Protein AF-X0YB42-F1 (afdb_monomer_lite)

Secondary structure (DSSP, 8-state):
-TTTTT---EEEEEEEEEEEEE-GGG-----HHHHT-TT--EE--TTSPPEE-STT-----HHHHT-TT--EEEEEEEEEEEEEEEETTEEEEEEEEPTT---HHHHHHHHHHHHHTTGGG-S----PPPSSSSHHHHHHHHH-SSEEEEE-SSHHHHHHHHHHHHHHHHTT--EEEEESSTTSS-THHHHHHHHHTT--EEEE--

Sequence (206 aa):
DHLILSIKRNKVKDIKQVIPKFYLSQCKQCGKCGEVCKFNAIAAVKGHYPIFVETPCNGCQACIISCPYDAIKKGERKVGEIFNGKKGNLNLVSAQIVPNYAISVFVVEKELEYTKTKQDDYDYIIIDTATGTHCNVIEALNKCDIIFAVTEPTPLGAHDLELILKLLKILNKNAKVVLNRSDIGNKKLIETLVKKYNTKITAEIP

Foldseek 3Di:
DCVVVVWDKDWDDFDKAWDKDFQVVQDQLCQQLCVQQPQNQWDGDRPDDIDGHPQSDQRPCSSCVRRPRNRIDIDIDGFKIWIWTDDVPDIDIDMDTDPSHPHVLSRLVVSVVVVVVCPVVDPDDDDDFDAAQDNRRVSSVVPDPAAEQEFEQDPVRLVSSLRVLVSCVVVVHDYAYEYEPPVDHHCVSVVVSCVVSVHDHPYYHD

Structure (mmCIF, N/CA/C/O backbone):
data_AF-X0YB42-F1
#
_entry.id   AF-X0YB42-F1
#
loop_
_atom_site.group_PDB
_atom_site.id
_atom_site.type_symbol
_atom_site.label_atom_id
_atom_site.label_alt_id
_atom_site.label_comp_id
_atom_site.label_asym_id
_atom_site.label_entity_id
_atom_site.label_seq_id
_atom_site.pdbx_PDB_ins_code
_atom_site.Cartn_x
_atom_site.Cartn_y
_atom_site.Cartn_z
_atom_site.occupancy
_atom_site.B_iso_or_equiv
_atom_site.auth_seq_id
_atom_site.auth_comp_id
_atom_site.auth_asym_id
_atom_site.auth_atom_id
_atom_site.pdbx_PDB_model_num
ATOM 1 N N . ASP A 1 1 ? -3.622 -9.832 10.366 1.00 77.88 1 ASP A N 1
ATOM 2 C CA . ASP A 1 1 ? -5.060 -10.134 10.617 1.00 77.88 1 ASP A CA 1
ATOM 3 C C . ASP A 1 1 ? -5.443 -11.593 10.478 1.00 77.88 1 ASP A C 1
ATOM 5 O O . ASP A 1 1 ? -6.076 -12.118 11.379 1.00 77.88 1 ASP A O 1
ATOM 9 N N . HIS A 1 2 ? -5.039 -12.298 9.417 1.00 87.31 2 HIS A N 1
ATOM 10 C CA . HIS A 1 2 ? -5.427 -13.708 9.233 1.00 87.31 2 HIS A CA 1
ATOM 11 C C . HIS A 1 2 ? -5.074 -14.646 10.407 1.00 87.31 2 HIS A C 1
ATOM 13 O O . HIS A 1 2 ? -5.811 -15.59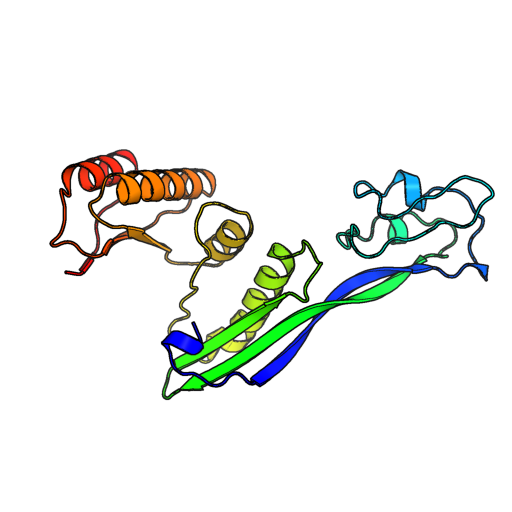5 10.659 1.00 87.31 2 HIS A O 1
ATOM 19 N N . LEU A 1 3 ? -3.989 -14.363 11.142 1.00 89.81 3 LEU A N 1
ATOM 20 C CA . LEU A 1 3 ? -3.627 -15.075 12.373 1.00 89.81 3 LEU A CA 1
ATOM 21 C C . LEU A 1 3 ? -4.622 -14.786 13.508 1.00 89.81 3 LEU A C 1
ATOM 23 O O . LEU A 1 3 ? -5.185 -15.715 14.076 1.00 89.81 3 LEU A O 1
ATOM 27 N N . ILE A 1 4 ? -4.897 -13.505 13.775 1.00 90.31 4 ILE A N 1
ATOM 28 C CA . ILE A 1 4 ? -5.828 -13.049 14.823 1.00 90.31 4 ILE A CA 1
ATOM 29 C C . ILE A 1 4 ? -7.245 -13.570 14.546 1.00 90.31 4 ILE A C 1
ATOM 31 O O . ILE A 1 4 ? -7.904 -14.116 15.424 1.00 90.31 4 ILE A O 1
ATOM 35 N N . LEU A 1 5 ? -7.694 -13.477 13.294 1.00 92.12 5 LEU A N 1
ATOM 36 C CA . LEU A 1 5 ? -9.023 -13.919 12.869 1.00 92.12 5 LEU A CA 1
ATOM 37 C C . LEU A 1 5 ? -9.119 -15.447 12.689 1.00 92.12 5 LEU A C 1
ATOM 39 O O . LEU A 1 5 ? -10.219 -15.992 12.528 1.00 92.12 5 LEU A O 1
ATOM 43 N N . SER A 1 6 ? -7.982 -16.153 12.731 1.00 93.94 6 SER A N 1
ATOM 44 C CA . SER A 1 6 ? -7.864 -17.586 12.434 1.00 93.94 6 SER A CA 1
ATOM 45 C C . SER A 1 6 ? -8.500 -17.948 11.085 1.00 93.94 6 SER A C 1
ATOM 47 O O . SER A 1 6 ? -9.359 -18.828 10.997 1.00 93.94 6 SER A O 1
ATOM 49 N N . ILE A 1 7 ? -8.116 -17.219 10.035 1.00 96.06 7 ILE A N 1
ATOM 50 C CA . ILE A 1 7 ? -8.612 -17.389 8.666 1.00 96.06 7 ILE A CA 1
ATOM 51 C C . ILE A 1 7 ? -7.490 -17.954 7.798 1.00 96.06 7 ILE A C 1
ATOM 53 O O . ILE A 1 7 ? -6.446 -17.325 7.616 1.00 96.06 7 ILE A O 1
ATOM 57 N N . LYS A 1 8 ? -7.722 -19.126 7.198 1.00 95.56 8 LYS A N 1
ATOM 58 C CA . LYS A 1 8 ? -6.819 -19.656 6.173 1.00 95.56 8 LYS A CA 1
ATOM 59 C C . LYS A 1 8 ? -6.938 -18.810 4.906 1.00 95.56 8 LYS A C 1
ATOM 61 O O . LYS A 1 8 ? -8.038 -18.564 4.413 1.00 95.56 8 LYS A O 1
ATOM 66 N N . ARG A 1 9 ? -5.790 -18.389 4.381 1.00 95.88 9 ARG A N 1
ATOM 67 C CA . ARG A 1 9 ? -5.682 -17.577 3.169 1.00 95.88 9 ARG A CA 1
ATOM 68 C C . ARG A 1 9 ? -5.289 -18.436 1.973 1.00 95.88 9 ARG A C 1
ATOM 70 O O . ARG A 1 9 ? -4.396 -19.271 2.088 1.00 95.88 9 ARG A O 1
ATOM 77 N N . ASN A 1 10 ? -5.908 -18.181 0.828 1.00 96.69 10 ASN A N 1
ATOM 78 C CA . ASN A 1 10 ? -5.555 -18.761 -0.462 1.00 96.69 10 ASN A CA 1
ATOM 79 C C . ASN A 1 10 ? -5.132 -17.642 -1.412 1.00 96.69 10 ASN A C 1
ATOM 81 O O . ASN A 1 10 ? -5.790 -16.602 -1.489 1.00 96.69 10 ASN A O 1
ATOM 85 N N . LYS A 1 11 ? -4.031 -17.856 -2.133 1.00 96.88 11 LYS A N 1
ATOM 86 C CA . LYS A 1 11 ? -3.556 -16.912 -3.144 1.00 96.88 11 LYS A CA 1
ATOM 87 C C . LYS A 1 11 ? -4.576 -16.817 -4.276 1.00 96.88 11 LYS A C 1
ATOM 89 O O . LYS A 1 11 ? -5.011 -17.841 -4.795 1.00 96.88 11 LYS A O 1
ATOM 94 N N . VAL A 1 12 ? -4.909 -15.593 -4.676 1.00 96.44 12 VAL A N 1
ATOM 95 C CA . VAL A 1 12 ? -5.849 -15.332 -5.777 1.00 96.44 12 VAL A CA 1
ATOM 96 C C . VAL A 1 12 ? -5.183 -14.691 -6.987 1.00 96.44 12 VAL A C 1
ATOM 98 O O . VAL A 1 12 ? -5.593 -14.957 -8.113 1.00 96.44 12 VAL A O 1
ATOM 101 N N . LYS A 1 13 ? -4.162 -13.846 -6.788 1.00 95.88 13 LYS A N 1
ATOM 102 C CA . LYS A 1 13 ? -3.562 -13.073 -7.883 1.00 95.88 13 LYS A CA 1
ATOM 103 C C . LYS A 1 13 ? -2.125 -12.660 -7.573 1.00 95.88 13 LYS A C 1
ATOM 105 O O . LYS A 1 13 ? -1.808 -12.329 -6.435 1.00 95.88 13 LYS A O 1
ATOM 110 N N . ASP A 1 14 ? -1.275 -12.637 -8.598 1.00 96.75 14 ASP A N 1
ATOM 111 C CA . ASP A 1 14 ? 0.029 -11.970 -8.535 1.00 96.75 14 ASP A CA 1
ATOM 112 C C . ASP A 1 14 ? -0.116 -10.467 -8.790 1.00 96.75 14 ASP A C 1
ATOM 114 O O . ASP A 1 14 ? -0.783 -10.035 -9.733 1.00 96.75 14 ASP A O 1
ATOM 118 N N . ILE A 1 15 ? 0.572 -9.666 -7.982 1.00 96.25 15 ILE A N 1
ATOM 119 C CA . ILE A 1 15 ? 0.747 -8.238 -8.220 1.00 96.25 15 ILE A CA 1
ATOM 120 C C . ILE A 1 15 ? 2.002 -8.068 -9.062 1.00 96.25 15 ILE A C 1
ATOM 122 O O . ILE A 1 15 ? 3.113 -8.396 -8.630 1.00 96.25 15 ILE A O 1
ATOM 126 N N . LYS A 1 16 ? 1.816 -7.542 -10.270 1.00 94.56 16 LYS A N 1
ATOM 127 C CA . LYS A 1 16 ? 2.896 -7.297 -11.217 1.00 94.56 16 LYS A CA 1
ATOM 128 C C . LYS A 1 16 ? 3.085 -5.808 -11.446 1.00 94.56 16 LYS A C 1
ATOM 130 O O . LYS A 1 16 ? 2.119 -5.078 -11.655 1.00 94.56 16 LYS A O 1
ATOM 135 N N . GLN A 1 17 ? 4.336 -5.378 -11.423 1.00 93.50 17 GLN A N 1
ATOM 136 C CA . GLN A 1 17 ? 4.738 -4.027 -11.774 1.00 93.50 17 GLN A CA 1
ATOM 137 C C . GLN A 1 17 ? 5.364 -4.030 -13.165 1.00 93.50 17 GLN A C 1
ATOM 139 O O . GLN A 1 17 ? 6.150 -4.920 -13.502 1.00 93.50 17 GLN A O 1
ATOM 144 N N . VAL A 1 18 ? 5.037 -3.012 -13.958 1.00 94.69 18 VAL A N 1
ATOM 145 C CA . VAL A 1 18 ? 5.664 -2.802 -15.262 1.00 94.69 18 VAL A CA 1
ATOM 146 C C . VAL A 1 18 ? 7.114 -2.366 -15.066 1.00 94.69 18 VAL A C 1
ATOM 148 O O . VAL A 1 18 ? 7.389 -1.411 -14.342 1.00 94.69 18 VAL A O 1
ATOM 151 N N . ILE A 1 19 ? 8.033 -3.040 -15.750 1.00 95.56 19 ILE A N 1
ATOM 152 C CA . ILE A 1 19 ? 9.466 -2.723 -15.779 1.00 95.56 19 ILE A CA 1
ATOM 153 C C . ILE A 1 19 ? 9.962 -2.659 -17.228 1.00 95.56 19 ILE A C 1
ATOM 155 O O . ILE A 1 19 ? 9.318 -3.221 -18.116 1.00 95.56 19 ILE A O 1
ATOM 159 N N . PRO A 1 20 ? 11.077 -1.970 -17.519 1.00 97.19 20 PRO A N 1
ATOM 160 C CA . PRO A 1 20 ? 11.641 -1.977 -18.862 1.00 97.19 20 PRO A CA 1
ATOM 161 C C . PRO A 1 20 ? 12.199 -3.357 -19.237 1.00 97.19 20 PRO A C 1
ATOM 163 O O . PRO A 1 20 ? 12.973 -3.953 -18.493 1.00 97.19 20 PRO A O 1
ATOM 166 N N . LYS A 1 21 ? 11.858 -3.829 -20.437 1.00 97.56 21 LYS A N 1
ATOM 167 C CA . LYS A 1 21 ? 12.499 -4.966 -21.106 1.00 97.56 21 LYS A CA 1
ATOM 168 C C . LYS A 1 21 ? 13.299 -4.452 -22.299 1.00 97.56 21 LYS A C 1
ATOM 170 O O . LYS A 1 21 ? 12.719 -3.897 -23.232 1.00 97.56 21 LYS A O 1
ATOM 175 N N . PHE A 1 22 ? 14.616 -4.631 -22.262 1.00 97.00 22 PHE A N 1
ATOM 176 C CA . PHE A 1 22 ? 15.535 -4.120 -23.279 1.00 97.00 22 PHE A CA 1
ATOM 177 C C . PHE A 1 22 ? 15.704 -5.104 -24.443 1.00 97.00 22 PHE A C 1
ATOM 179 O O . PHE A 1 22 ? 15.948 -6.291 -24.234 1.00 97.00 22 PHE A O 1
ATOM 186 N N . TYR A 1 23 ? 15.634 -4.588 -25.669 1.00 97.19 23 TYR A N 1
ATOM 187 C CA . TYR A 1 23 ? 15.941 -5.296 -26.910 1.00 97.19 23 TYR A CA 1
ATOM 188 C C . TYR A 1 23 ? 17.239 -4.725 -27.474 1.00 97.19 23 TYR A C 1
ATOM 190 O O . TYR A 1 23 ? 17.241 -3.743 -28.218 1.00 97.19 23 TYR A O 1
ATOM 198 N N . LEU A 1 24 ? 18.368 -5.320 -27.077 1.00 95.12 24 LEU A N 1
ATOM 199 C CA . LEU A 1 24 ? 19.695 -4.782 -27.397 1.00 95.12 24 LEU A CA 1
ATOM 200 C C . LEU A 1 24 ? 19.953 -4.692 -28.908 1.00 95.12 24 LEU A C 1
ATOM 202 O O . LEU A 1 24 ? 20.616 -3.759 -29.342 1.00 95.12 24 LEU A O 1
ATOM 206 N N . SER A 1 25 ? 19.344 -5.565 -29.716 1.00 96.19 25 SER A N 1
ATOM 207 C CA . SER A 1 25 ? 19.416 -5.515 -31.185 1.00 96.19 25 SER A CA 1
ATOM 208 C C . SER A 1 25 ? 18.857 -4.225 -31.802 1.00 96.19 25 SER A C 1
ATOM 210 O O . SER A 1 25 ? 19.273 -3.832 -32.889 1.00 96.19 25 SER A O 1
ATOM 212 N N . GLN A 1 26 ? 17.935 -3.546 -31.117 1.00 96.69 26 GLN A N 1
ATOM 213 C CA . GLN A 1 26 ? 17.325 -2.287 -31.563 1.00 96.69 26 GLN A CA 1
ATOM 214 C C . GLN A 1 26 ? 17.990 -1.062 -30.915 1.00 96.69 26 GLN A C 1
ATOM 216 O O . GLN A 1 26 ? 17.794 0.075 -31.346 1.00 96.69 26 GLN A O 1
ATOM 221 N N . CYS A 1 27 ? 18.795 -1.268 -29.871 1.00 97.19 27 CYS A N 1
ATOM 222 C CA . CYS A 1 27 ? 19.381 -0.191 -29.092 1.00 97.19 27 CYS A CA 1
ATOM 223 C C . CYS A 1 27 ? 20.534 0.481 -29.849 1.00 97.19 27 CYS A C 1
ATOM 225 O O . CYS A 1 27 ? 21.550 -0.141 -30.138 1.00 97.19 27 CYS A O 1
ATOM 227 N N . LYS A 1 28 ? 20.422 1.791 -30.093 1.00 97.31 28 LYS A N 1
ATOM 228 C CA . LYS A 1 28 ? 21.508 2.615 -30.660 1.00 97.31 28 LYS A CA 1
ATOM 229 C C . LYS A 1 28 ? 22.407 3.268 -29.603 1.00 97.31 28 LYS A C 1
ATOM 231 O O . LYS A 1 28 ? 23.040 4.278 -29.884 1.00 97.31 28 LYS A O 1
ATOM 236 N N . GLN A 1 29 ? 22.410 2.744 -28.371 1.00 97.44 29 GLN A N 1
ATOM 237 C CA . GLN A 1 29 ? 23.320 3.164 -27.290 1.00 97.44 29 GLN A CA 1
ATOM 238 C C . GLN A 1 29 ? 23.331 4.687 -27.040 1.00 97.44 29 GLN A C 1
ATOM 240 O O . GLN A 1 29 ? 24.358 5.292 -26.744 1.00 97.44 29 GLN A O 1
ATOM 245 N N . CYS A 1 30 ? 22.169 5.333 -27.184 1.00 96.88 30 CYS A N 1
ATOM 246 C CA . CYS A 1 30 ? 22.061 6.793 -27.136 1.00 96.88 30 CYS A CA 1
ATOM 247 C C . CYS A 1 30 ? 22.102 7.393 -25.723 1.00 96.88 30 CYS A C 1
ATOM 249 O O . CYS A 1 30 ? 22.215 8.604 -25.596 1.00 96.88 30 CYS A O 1
ATOM 251 N N . GLY A 1 31 ? 21.971 6.576 -24.672 1.00 96.31 31 GLY A N 1
ATOM 252 C CA . GLY A 1 31 ? 21.998 7.029 -23.275 1.00 96.31 31 GLY A CA 1
ATOM 253 C C . GLY A 1 31 ? 20.673 7.570 -22.716 1.00 96.31 31 GLY A C 1
ATOM 254 O O . GLY A 1 31 ? 20.518 7.629 -21.498 1.00 96.31 31 GLY A O 1
ATOM 255 N N . LYS A 1 32 ? 19.670 7.868 -23.558 1.00 97.12 32 LYS A N 1
ATOM 256 C CA . LYS A 1 32 ? 18.448 8.587 -23.137 1.00 97.12 32 LYS A CA 1
ATOM 257 C C . LYS A 1 32 ? 17.683 7.947 -21.973 1.00 97.12 32 LYS A C 1
ATOM 259 O O . LYS A 1 32 ? 17.124 8.647 -21.136 1.00 97.12 32 LYS A O 1
ATOM 264 N N . CYS A 1 33 ? 17.669 6.617 -21.908 1.00 97.50 33 CYS A N 1
ATOM 265 C CA . CYS A 1 33 ?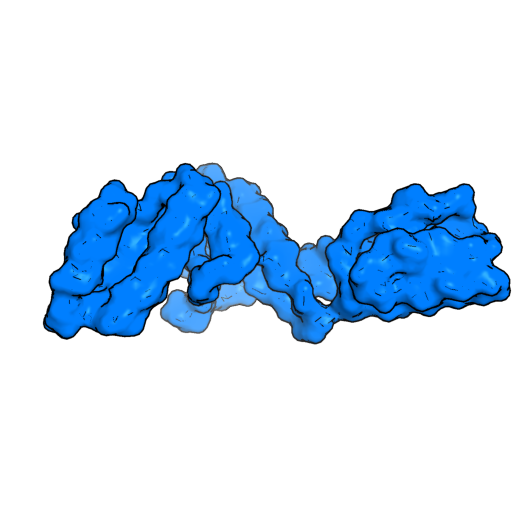 16.996 5.871 -20.844 1.00 97.50 33 CYS A CA 1
ATOM 266 C C . CYS A 1 33 ? 17.609 6.093 -19.450 1.00 97.50 33 CYS A C 1
ATOM 268 O O . CYS A 1 33 ? 16.868 6.058 -18.469 1.00 97.50 33 CYS A O 1
ATOM 270 N N . GLY A 1 34 ? 18.919 6.354 -19.364 1.00 96.81 34 GLY A N 1
ATOM 271 C CA . GLY A 1 34 ? 19.589 6.718 -18.114 1.00 96.81 34 GLY A CA 1
ATOM 272 C C . GLY A 1 34 ? 19.250 8.143 -17.679 1.00 96.81 34 GLY A C 1
ATOM 273 O O . GLY A 1 34 ? 18.914 8.357 -16.520 1.00 96.81 34 GLY A O 1
ATOM 274 N N . GLU A 1 35 ? 19.223 9.103 -18.614 1.00 96.25 35 GLU A N 1
ATOM 275 C CA . GLU A 1 35 ? 18.916 10.519 -18.325 1.00 96.25 35 GLU A CA 1
ATOM 276 C C . GLU A 1 35 ? 17.548 10.720 -17.654 1.00 96.25 35 GLU A C 1
ATOM 278 O O . GLU A 1 35 ? 17.386 11.564 -16.769 1.00 96.25 35 GLU A O 1
ATOM 283 N N . VAL A 1 36 ? 16.544 9.948 -18.078 1.00 97.25 36 VAL A N 1
ATOM 284 C CA . VAL A 1 36 ? 15.179 10.042 -17.538 1.00 97.25 36 VAL A CA 1
ATOM 285 C C . VAL A 1 36 ? 14.976 9.211 -16.266 1.00 97.25 36 VAL A C 1
ATOM 287 O O . VAL A 1 36 ? 13.935 9.325 -15.614 1.00 97.25 36 VAL A O 1
ATOM 290 N N . CYS A 1 37 ? 15.938 8.365 -15.885 1.00 96.81 37 CYS A N 1
ATOM 291 C CA . CYS A 1 37 ? 15.799 7.451 -14.756 1.00 96.81 37 CYS A CA 1
ATOM 292 C C . CYS A 1 37 ? 16.138 8.135 -13.423 1.00 96.81 37 CYS A C 1
ATOM 294 O O . CYS A 1 37 ? 17.242 8.017 -12.904 1.00 96.81 37 CYS A O 1
ATOM 296 N N . LYS A 1 38 ? 15.152 8.794 -12.803 1.00 95.25 38 LYS A N 1
ATOM 297 C CA . LYS A 1 38 ? 15.326 9.456 -11.492 1.00 95.25 38 LYS A CA 1
ATOM 298 C C . LYS A 1 38 ? 15.626 8.510 -10.323 1.00 95.25 38 LYS A C 1
ATOM 300 O O . LYS A 1 38 ? 16.074 8.964 -9.280 1.00 95.25 38 LYS A O 1
ATOM 305 N N . PHE A 1 39 ? 15.389 7.213 -10.507 1.00 91.88 39 PHE A N 1
ATOM 306 C CA . PHE A 1 39 ? 15.630 6.178 -9.500 1.00 91.88 39 PHE A CA 1
ATOM 307 C C . PHE A 1 39 ? 16.985 5.484 -9.665 1.00 91.88 39 PHE A C 1
ATOM 309 O O . PHE A 1 39 ? 17.268 4.537 -8.940 1.00 91.88 39 PHE A O 1
ATOM 316 N N . ASN A 1 40 ? 17.808 5.911 -10.633 1.00 93.75 40 ASN A N 1
ATOM 317 C CA . ASN A 1 40 ? 19.116 5.315 -10.923 1.00 93.75 40 ASN A CA 1
ATOM 318 C C . ASN A 1 40 ? 19.061 3.792 -11.160 1.00 93.75 40 ASN A C 1
ATOM 320 O O . ASN A 1 40 ? 20.029 3.076 -10.935 1.00 93.75 40 ASN A O 1
ATOM 324 N N . ALA A 1 41 ? 17.921 3.292 -11.643 1.00 95.56 41 ALA A N 1
ATOM 325 C CA . ALA A 1 41 ? 17.742 1.891 -12.006 1.00 95.56 41 ALA A CA 1
ATOM 326 C C . ALA A 1 41 ? 18.400 1.537 -13.346 1.00 95.56 41 ALA A C 1
ATOM 328 O O . ALA A 1 41 ? 18.531 0.363 -13.673 1.00 95.56 41 ALA A O 1
ATOM 329 N N . ILE A 1 42 ? 18.784 2.538 -14.141 1.00 97.44 42 ILE A N 1
ATOM 330 C CA . ILE A 1 42 ? 19.402 2.354 -15.452 1.00 97.44 42 ILE A CA 1
ATOM 331 C C . ILE A 1 42 ? 20.708 3.144 -15.480 1.00 97.44 42 ILE A C 1
ATOM 333 O O . ILE A 1 42 ? 20.687 4.374 -15.479 1.00 97.44 42 ILE A O 1
ATOM 337 N N . ALA A 1 43 ? 21.834 2.439 -15.555 1.00 96.19 43 ALA A N 1
ATOM 338 C CA . ALA A 1 43 ? 23.128 3.034 -15.855 1.00 96.19 43 ALA A CA 1
ATOM 339 C C . ALA A 1 43 ? 23.332 3.012 -17.375 1.00 96.19 43 ALA A C 1
ATOM 341 O O . ALA A 1 43 ? 23.427 1.941 -17.976 1.00 96.19 43 ALA A O 1
ATOM 342 N N . ALA A 1 44 ? 23.364 4.183 -18.012 1.00 95.25 44 ALA A N 1
ATOM 343 C CA . ALA A 1 44 ? 23.524 4.298 -19.459 1.00 95.25 44 ALA A CA 1
ATOM 344 C C . ALA A 1 44 ? 24.593 5.336 -19.809 1.00 95.25 44 ALA A C 1
ATOM 346 O O . ALA A 1 44 ? 24.483 6.500 -19.431 1.00 95.25 44 ALA A O 1
ATOM 347 N N . VAL A 1 45 ? 25.598 4.910 -20.575 1.00 92.75 45 VAL A N 1
ATOM 348 C CA . VAL A 1 45 ? 26.649 5.770 -21.133 1.00 92.75 45 VAL A CA 1
ATOM 349 C C . VAL A 1 45 ? 26.536 5.721 -22.651 1.00 92.75 45 VAL A C 1
ATOM 351 O O . VAL A 1 45 ? 26.339 4.651 -23.229 1.00 92.75 45 VAL A O 1
ATOM 354 N N . LYS A 1 46 ? 26.628 6.879 -23.309 1.00 92.94 46 LYS A N 1
ATOM 355 C CA . LYS A 1 46 ? 26.556 6.963 -24.772 1.00 92.94 46 LYS A CA 1
ATOM 356 C C . LYS A 1 46 ? 27.641 6.081 -25.408 1.00 92.94 46 LYS A C 1
ATOM 358 O O . LYS A 1 46 ? 28.792 6.142 -24.997 1.00 92.94 46 LYS A O 1
ATOM 363 N N . GLY A 1 47 ? 27.264 5.275 -26.400 1.00 94.00 47 GLY A N 1
ATOM 364 C CA . GLY A 1 47 ? 28.160 4.309 -27.057 1.00 94.00 47 GLY A CA 1
ATOM 365 C C . GLY A 1 47 ? 28.278 2.952 -26.350 1.00 94.00 47 GLY A C 1
ATOM 366 O O . GLY A 1 47 ? 28.925 2.051 -26.873 1.00 94.00 47 GLY A O 1
ATOM 367 N N . HIS A 1 48 ? 27.612 2.769 -25.205 1.00 95.62 48 HIS A N 1
ATOM 368 C CA . HIS A 1 48 ? 27.553 1.497 -24.488 1.00 95.62 48 HIS A CA 1
ATOM 369 C C . HIS A 1 48 ? 26.108 1.031 -24.292 1.00 95.62 48 HIS A C 1
ATOM 371 O O . HIS A 1 48 ? 25.159 1.821 -24.292 1.00 95.62 48 HIS A O 1
ATOM 377 N N . TYR A 1 49 ? 25.925 -0.282 -24.138 1.00 96.75 49 TYR A N 1
ATOM 378 C CA . TYR A 1 49 ? 24.614 -0.821 -23.787 1.00 96.75 49 TYR A CA 1
ATOM 379 C C . TYR A 1 49 ? 24.249 -0.453 -22.342 1.00 96.75 49 TYR A C 1
ATOM 381 O O . TYR A 1 49 ? 25.121 -0.468 -21.472 1.00 96.75 49 TYR A O 1
ATOM 389 N N . PRO A 1 50 ? 22.976 -0.113 -22.077 1.00 96.75 50 PRO A N 1
ATOM 390 C CA . PRO A 1 50 ? 22.529 0.229 -20.736 1.00 96.75 50 PRO A CA 1
ATOM 391 C C . PRO A 1 50 ? 22.518 -1.004 -19.828 1.00 96.75 50 PRO A C 1
ATOM 393 O O . PRO A 1 50 ? 22.160 -2.101 -20.257 1.00 96.75 50 PRO A O 1
ATOM 396 N N . ILE A 1 51 ? 22.841 -0.796 -18.555 1.00 96.69 51 ILE A N 1
ATOM 397 C CA . ILE A 1 51 ? 22.704 -1.792 -17.491 1.00 96.69 51 ILE A CA 1
ATOM 398 C C . ILE A 1 51 ? 21.448 -1.449 -16.696 1.00 96.69 51 ILE A C 1
ATOM 400 O O . ILE A 1 51 ? 21.297 -0.324 -16.219 1.00 96.69 51 ILE A O 1
ATOM 404 N N . PHE A 1 52 ? 20.548 -2.419 -16.556 1.00 96.12 52 PHE A N 1
ATOM 405 C CA . PHE A 1 52 ? 19.314 -2.275 -15.794 1.00 96.12 52 PHE A CA 1
ATOM 406 C C . PHE A 1 52 ? 19.402 -3.062 -14.487 1.00 96.12 52 PHE A C 1
ATOM 408 O O . PHE A 1 52 ? 19.623 -4.271 -14.499 1.00 96.12 52 PHE A O 1
ATOM 415 N N . VAL A 1 53 ? 19.206 -2.369 -13.366 1.00 93.56 53 VAL A N 1
ATOM 416 C CA . VAL A 1 53 ? 19.076 -2.963 -12.036 1.00 93.56 53 VAL A CA 1
ATOM 417 C C . VAL A 1 53 ? 17.608 -2.902 -11.648 1.00 93.56 53 VAL A C 1
ATOM 419 O O . VAL A 1 53 ? 17.026 -1.828 -11.499 1.00 93.56 53 VAL A O 1
ATOM 422 N N . GLU A 1 54 ? 16.998 -4.070 -11.486 1.00 90.88 54 GLU A N 1
ATOM 423 C CA . GLU A 1 54 ? 15.562 -4.171 -11.259 1.00 90.88 54 GLU A CA 1
ATOM 424 C C . GLU A 1 54 ? 15.125 -3.518 -9.944 1.00 90.88 54 GLU A C 1
ATOM 426 O O . GLU A 1 54 ? 14.216 -2.688 -9.949 1.00 90.88 54 GLU A O 1
ATOM 431 N N . THR A 1 55 ? 15.765 -3.860 -8.829 1.00 87.12 55 THR A N 1
ATOM 432 C CA . THR A 1 55 ? 15.339 -3.499 -7.467 1.00 87.12 55 THR A CA 1
ATOM 433 C C . THR A 1 55 ? 14.990 -2.015 -7.251 1.00 87.12 55 THR A C 1
ATOM 435 O O . THR A 1 55 ? 13.905 -1.753 -6.733 1.00 87.12 55 THR A O 1
ATOM 438 N N . PRO A 1 56 ? 15.820 -1.029 -7.656 1.00 89.56 56 PRO A N 1
ATOM 439 C CA . PRO A 1 56 ? 15.504 0.393 -7.479 1.00 89.56 56 PRO A CA 1
ATOM 440 C C . PRO A 1 56 ? 14.449 0.932 -8.460 1.00 89.56 56 PRO A C 1
ATOM 442 O O . PRO A 1 56 ? 13.971 2.053 -8.298 1.00 89.56 56 PRO A O 1
ATOM 445 N N . CYS A 1 57 ? 14.072 0.183 -9.500 1.00 92.06 57 CYS A N 1
ATOM 446 C CA . CYS A 1 57 ? 13.072 0.639 -10.459 1.00 92.06 57 CYS A CA 1
ATOM 447 C C . CYS A 1 57 ? 11.700 0.766 -9.787 1.00 92.06 57 CYS A C 1
ATOM 449 O O . CYS A 1 57 ? 11.223 -0.182 -9.173 1.00 92.06 57 CYS A O 1
ATOM 451 N N . ASN A 1 58 ? 11.018 1.895 -9.968 1.00 90.62 58 ASN A N 1
ATOM 452 C CA . ASN A 1 58 ? 9.661 2.101 -9.455 1.00 90.62 58 ASN A CA 1
ATOM 453 C C . ASN A 1 58 ? 8.564 1.917 -10.525 1.00 90.62 58 ASN A C 1
ATOM 455 O O . ASN A 1 58 ? 7.399 2.208 -10.268 1.00 90.62 58 ASN A O 1
ATOM 459 N N . GLY A 1 59 ? 8.928 1.488 -11.736 1.00 92.12 59 GLY A N 1
ATOM 460 C CA . GLY A 1 59 ? 7.973 1.243 -12.816 1.00 92.12 59 GLY A CA 1
ATOM 461 C C . GLY A 1 59 ? 7.316 2.494 -13.412 1.00 92.12 59 GLY A C 1
ATOM 462 O O . GLY A 1 59 ? 6.240 2.385 -13.992 1.00 92.12 59 GLY A O 1
ATOM 463 N N . CYS A 1 60 ? 7.947 3.674 -13.330 1.00 94.06 60 CYS A N 1
ATOM 464 C CA . CYS A 1 60 ? 7.407 4.920 -13.902 1.00 94.06 60 CYS A CA 1
ATOM 465 C C . CYS A 1 60 ? 7.311 4.944 -15.441 1.00 94.06 60 CYS A C 1
ATOM 467 O O . CYS A 1 60 ? 6.749 5.877 -16.003 1.00 94.06 60 CYS A O 1
ATOM 469 N N . GLN A 1 61 ? 7.893 3.953 -16.131 1.00 96.31 61 GLN A N 1
ATOM 470 C CA . GLN A 1 61 ? 7.879 3.790 -17.595 1.00 96.31 61 GLN A CA 1
ATOM 471 C C . GLN A 1 61 ? 8.532 4.930 -18.402 1.00 96.31 61 GLN A C 1
ATOM 473 O O . GLN A 1 61 ? 8.551 4.860 -19.629 1.00 96.31 61 GLN A O 1
ATOM 478 N N . ALA A 1 62 ? 9.147 5.927 -17.755 1.00 97.44 62 ALA A N 1
ATOM 479 C CA . ALA A 1 62 ? 9.772 7.065 -18.436 1.00 97.44 62 ALA A CA 1
ATOM 480 C C . ALA A 1 62 ? 10.800 6.634 -19.495 1.00 97.44 62 ALA A C 1
ATOM 482 O O . ALA A 1 62 ? 10.811 7.176 -20.593 1.00 97.44 62 ALA A O 1
ATOM 483 N N . CYS A 1 63 ? 11.608 5.610 -19.201 1.00 97.69 63 CYS A N 1
ATOM 484 C CA . CYS A 1 63 ? 12.596 5.060 -20.133 1.00 97.69 63 CYS A CA 1
ATOM 485 C C . CYS A 1 63 ? 11.980 4.389 -21.371 1.00 97.69 63 CYS A C 1
ATOM 487 O O . CYS A 1 63 ? 12.587 4.434 -22.437 1.00 97.69 63 CYS A O 1
ATOM 489 N N . ILE A 1 64 ? 10.791 3.788 -21.238 1.00 97.75 64 ILE A N 1
ATOM 490 C CA . ILE A 1 64 ? 10.042 3.187 -22.350 1.00 97.75 64 ILE A CA 1
ATOM 491 C C . ILE A 1 64 ? 9.558 4.307 -23.271 1.00 97.75 64 ILE A C 1
ATOM 493 O O . ILE A 1 64 ? 9.821 4.283 -24.467 1.00 97.75 64 ILE A O 1
ATOM 497 N N . ILE A 1 65 ? 8.915 5.323 -22.688 1.00 97.50 65 ILE A N 1
ATOM 498 C CA . ILE A 1 65 ? 8.349 6.465 -23.418 1.00 97.50 65 ILE A CA 1
ATOM 499 C C . ILE A 1 65 ? 9.450 7.284 -24.101 1.00 97.50 65 ILE A C 1
ATOM 501 O O . ILE A 1 65 ? 9.282 7.746 -25.223 1.00 97.50 65 ILE A O 1
ATOM 505 N N . SER A 1 66 ? 10.593 7.463 -23.437 1.00 97.06 66 SER A N 1
ATOM 506 C CA . SER A 1 66 ? 11.678 8.302 -23.937 1.00 97.06 66 SER A CA 1
ATOM 507 C C . SER A 1 66 ? 12.580 7.616 -24.962 1.00 97.06 66 SER A C 1
ATOM 509 O O . SER A 1 66 ? 13.539 8.245 -25.402 1.00 97.06 66 SER A O 1
ATOM 511 N N . CYS A 1 67 ? 12.396 6.326 -25.262 1.00 97.69 67 CYS A N 1
ATOM 512 C CA . CYS A 1 67 ? 13.297 5.599 -26.153 1.00 97.69 67 CYS A CA 1
ATOM 513 C C . CYS A 1 67 ? 12.987 5.938 -27.622 1.00 97.69 67 CYS A C 1
ATOM 515 O O . CYS A 1 67 ? 11.970 5.482 -28.137 1.00 97.69 67 CYS A O 1
ATOM 517 N N . PRO A 1 68 ? 13.868 6.656 -28.347 1.00 96.62 68 PRO A N 1
ATOM 518 C CA . PRO A 1 68 ? 13.572 7.067 -29.722 1.00 96.62 68 PRO A CA 1
ATOM 519 C C . PRO A 1 68 ? 13.719 5.927 -30.744 1.00 96.62 68 PRO A C 1
ATOM 521 O O . PRO A 1 68 ? 13.349 6.086 -31.899 1.00 96.62 68 PRO A O 1
ATOM 524 N N . TYR A 1 69 ? 14.272 4.785 -30.327 1.00 97.12 69 TYR A N 1
ATOM 525 C CA . TYR A 1 69 ? 14.520 3.617 -31.181 1.00 97.12 69 TYR A CA 1
ATOM 526 C C . TYR A 1 69 ? 13.635 2.427 -30.824 1.00 97.12 69 TYR A C 1
ATOM 528 O O . TYR A 1 69 ? 13.896 1.323 -31.291 1.00 97.12 69 TYR A O 1
ATOM 536 N N . ASP A 1 70 ? 12.653 2.630 -29.939 1.00 96.25 70 ASP A N 1
ATOM 537 C CA . ASP A 1 70 ? 11.697 1.596 -29.535 1.00 96.25 70 ASP A CA 1
ATOM 538 C C . ASP A 1 70 ? 12.349 0.322 -28.937 1.00 96.25 70 ASP A C 1
ATOM 540 O O . ASP A 1 70 ? 11.745 -0.743 -28.831 1.00 96.25 70 ASP A O 1
ATOM 544 N N . ALA A 1 71 ? 13.597 0.455 -28.475 1.00 97.56 71 ALA A N 1
ATOM 545 C CA . ALA A 1 71 ? 14.435 -0.632 -27.970 1.00 97.56 71 ALA A CA 1
ATOM 546 C C . ALA A 1 71 ? 14.101 -1.055 -26.528 1.00 97.56 71 ALA A C 1
ATOM 548 O O . ALA A 1 71 ? 14.776 -1.914 -25.955 1.00 97.56 71 ALA A O 1
ATOM 549 N N . ILE A 1 72 ? 13.100 -0.430 -25.906 1.00 98.00 72 ILE A N 1
ATOM 550 C CA . ILE A 1 72 ? 12.660 -0.717 -24.542 1.00 98.00 72 ILE A CA 1
ATOM 551 C C . ILE A 1 72 ? 11.149 -0.913 -24.579 1.00 98.00 72 ILE A C 1
ATOM 553 O O . ILE A 1 72 ? 10.412 0.004 -24.925 1.00 98.00 72 ILE A O 1
ATOM 557 N N . LYS A 1 73 ? 10.679 -2.103 -24.201 1.00 97.19 73 LYS A N 1
ATOM 558 C CA . LYS A 1 73 ? 9.247 -2.430 -24.133 1.00 97.19 73 LYS A CA 1
ATOM 559 C C . LYS A 1 73 ? 8.802 -2.658 -22.697 1.00 97.19 73 LYS A C 1
ATOM 561 O O . LYS A 1 73 ? 9.617 -2.751 -21.781 1.00 97.19 73 LYS A O 1
ATOM 566 N N . LYS A 1 74 ? 7.490 -2.800 -22.517 1.00 97.38 74 LYS A N 1
ATOM 567 C CA . LYS A 1 74 ? 6.900 -3.229 -21.249 1.00 97.38 74 LYS A CA 1
ATOM 568 C C . LYS A 1 74 ? 7.275 -4.688 -20.977 1.00 97.38 74 LYS A C 1
ATOM 570 O O . LYS A 1 74 ? 6.937 -5.579 -21.752 1.00 97.38 74 LYS A O 1
ATOM 575 N N . GLY A 1 75 ? 7.998 -4.905 -19.890 1.00 96.12 75 GLY A N 1
ATOM 576 C CA . GLY A 1 75 ? 8.120 -6.178 -19.196 1.00 96.12 75 GLY A CA 1
ATOM 577 C C . GLY A 1 75 ? 7.353 -6.128 -17.878 1.00 96.12 75 GLY A C 1
ATOM 578 O O . GLY A 1 75 ? 6.795 -5.095 -17.502 1.00 96.12 75 GLY A O 1
ATOM 579 N N . GLU A 1 76 ? 7.345 -7.245 -17.163 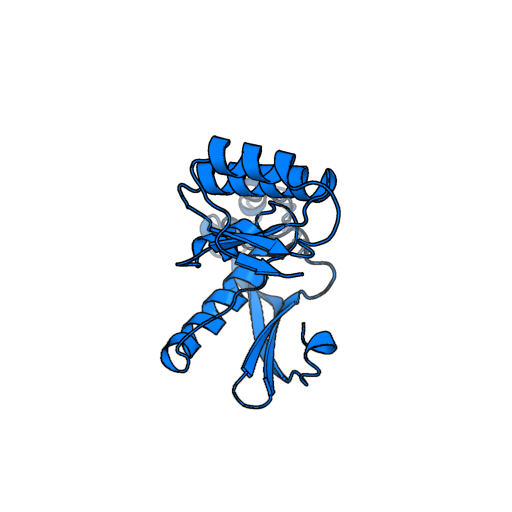1.00 94.81 76 GLU A N 1
ATOM 580 C CA . GLU A 1 76 ? 6.664 -7.360 -15.880 1.00 94.81 76 GLU A CA 1
ATOM 581 C C . GLU A 1 76 ? 7.566 -8.033 -14.859 1.00 94.81 76 GLU A C 1
ATOM 583 O O . GLU A 1 76 ? 8.267 -8.997 -15.163 1.00 94.81 76 GLU A O 1
ATOM 588 N N . ARG A 1 77 ? 7.474 -7.550 -13.626 1.00 92.50 77 ARG A N 1
ATOM 589 C CA . ARG A 1 77 ? 8.080 -8.154 -12.448 1.00 92.50 77 ARG A CA 1
ATOM 590 C C . ARG A 1 77 ? 6.985 -8.421 -11.426 1.00 92.50 77 ARG A C 1
ATOM 592 O O . ARG A 1 77 ? 6.145 -7.555 -11.178 1.00 92.50 77 ARG A O 1
ATOM 599 N N . LYS A 1 78 ? 7.028 -9.579 -10.774 1.00 93.56 78 LYS A N 1
ATOM 600 C CA . LYS A 1 78 ? 6.177 -9.856 -9.614 1.00 93.56 78 LYS A CA 1
ATOM 601 C C . LYS A 1 78 ? 6.703 -9.098 -8.394 1.00 93.56 78 LYS A C 1
ATOM 603 O O . LYS A 1 78 ? 7.851 -9.288 -8.003 1.00 93.56 78 LYS A O 1
ATOM 608 N N . VAL A 1 79 ? 5.853 -8.270 -7.792 1.00 94.06 79 VAL A N 1
ATOM 609 C CA . VAL A 1 79 ? 6.181 -7.469 -6.598 1.00 94.06 79 VAL A CA 1
ATOM 610 C C . VAL A 1 79 ? 5.336 -7.836 -5.385 1.00 94.06 79 VAL A C 1
ATOM 612 O O . VAL A 1 79 ? 5.683 -7.466 -4.273 1.00 94.06 79 VAL A O 1
ATOM 615 N N . GLY A 1 80 ? 4.254 -8.590 -5.562 1.00 95.19 80 GLY A N 1
ATOM 616 C CA . GLY A 1 80 ? 3.413 -9.018 -4.452 1.00 95.19 80 GLY A CA 1
ATOM 617 C C . GLY A 1 80 ? 2.390 -10.065 -4.857 1.00 95.19 80 GLY A C 1
ATOM 618 O O . GLY A 1 80 ? 2.357 -10.524 -6.000 1.00 95.19 80 GLY A O 1
ATOM 619 N N . GLU A 1 81 ? 1.553 -10.436 -3.904 1.00 96.56 81 GLU A N 1
ATOM 620 C CA . GLU A 1 81 ? 0.496 -11.430 -4.039 1.00 96.56 81 GLU A CA 1
ATOM 621 C C . GLU A 1 81 ? -0.736 -10.963 -3.266 1.00 96.56 81 GLU A C 1
ATOM 623 O O . GLU A 1 81 ? -0.609 -10.434 -2.164 1.00 96.56 81 GLU A O 1
ATOM 628 N N . ILE A 1 82 ? -1.920 -11.174 -3.836 1.00 97.38 82 ILE A N 1
ATOM 629 C CA . ILE A 1 82 ? -3.2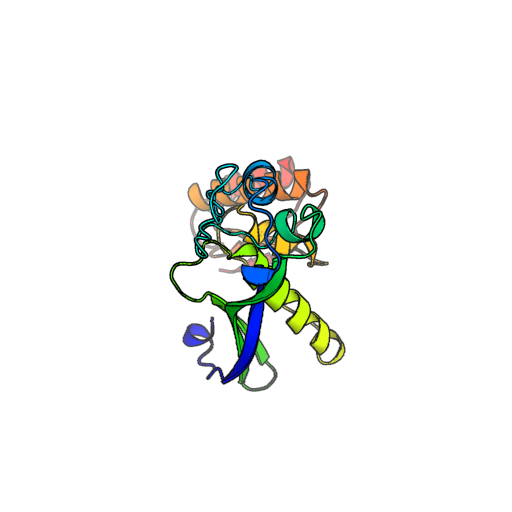05 -10.960 -3.166 1.00 97.38 82 ILE A CA 1
ATOM 630 C C . ILE A 1 82 ? -3.742 -12.315 -2.720 1.00 97.38 82 ILE A C 1
ATOM 632 O O . ILE A 1 82 ? -3.659 -13.312 -3.451 1.00 97.38 82 ILE A O 1
ATOM 636 N N . PHE A 1 83 ? -4.331 -12.333 -1.533 1.00 97.50 83 PHE A N 1
ATOM 637 C CA . PHE A 1 83 ? -4.933 -13.492 -0.903 1.00 97.50 83 PHE A CA 1
ATOM 638 C C . PHE A 1 83 ? -6.363 -13.194 -0.468 1.00 97.50 83 PHE A C 1
ATOM 640 O O . PHE A 1 83 ? -6.646 -12.102 0.021 1.00 97.50 83 PHE A O 1
ATOM 647 N N . ASN A 1 84 ? -7.211 -14.219 -0.537 1.00 96.44 84 ASN A N 1
ATOM 648 C CA . ASN A 1 84 ? -8.526 -14.223 0.095 1.00 96.44 84 ASN A CA 1
ATOM 649 C C . ASN A 1 84 ? -8.622 -15.323 1.145 1.00 96.44 84 ASN A C 1
ATOM 651 O O . ASN A 1 84 ? -8.071 -16.413 0.981 1.00 96.44 84 ASN A O 1
ATOM 655 N N . GLY A 1 85 ? -9.398 -15.067 2.187 1.00 95.69 85 GLY A N 1
ATOM 656 C CA . GLY A 1 85 ? -9.838 -16.075 3.137 1.00 95.69 85 GLY A CA 1
ATOM 657 C C . GLY A 1 85 ? -11.244 -15.766 3.629 1.00 95.69 85 GLY A C 1
ATOM 658 O O . GLY A 1 85 ? -11.641 -14.610 3.683 1.00 95.69 85 GLY A O 1
ATOM 659 N N . LYS A 1 86 ? -12.009 -16.795 3.992 1.00 94.69 86 LYS A N 1
ATOM 660 C CA . LYS A 1 86 ? -13.397 -16.642 4.443 1.00 94.69 86 LYS A CA 1
ATOM 661 C C . LYS A 1 86 ? -13.624 -17.392 5.750 1.00 94.69 86 LYS A C 1
ATOM 663 O O . LYS A 1 86 ? -13.125 -18.505 5.911 1.00 94.69 86 LYS A O 1
ATOM 668 N N . LYS A 1 87 ? -14.398 -16.798 6.660 1.00 94.44 87 LYS A N 1
ATOM 669 C CA . LYS A 1 87 ? -14.881 -17.435 7.894 1.00 94.44 87 LYS A CA 1
ATOM 670 C C . LYS A 1 87 ? -16.265 -16.891 8.241 1.00 94.44 87 LYS A C 1
ATOM 672 O O . LYS A 1 87 ? -16.408 -15.727 8.599 1.00 94.44 87 LYS A O 1
ATOM 677 N N . GLY A 1 88 ? -17.287 -17.736 8.107 1.00 91.44 88 GLY A N 1
ATOM 678 C CA . GLY A 1 88 ? -18.682 -17.301 8.209 1.00 91.44 88 GLY A CA 1
ATOM 679 C C . GLY A 1 88 ? -18.996 -16.200 7.191 1.00 91.44 88 GLY A C 1
ATOM 680 O O . GLY A 1 88 ? -18.707 -16.355 6.000 1.00 91.44 88 GLY A O 1
ATOM 681 N N . ASN A 1 89 ? -19.529 -15.080 7.681 1.00 90.88 89 ASN A N 1
ATOM 682 C CA . ASN A 1 89 ? -19.873 -13.905 6.873 1.00 90.88 89 ASN A CA 1
ATOM 683 C C . ASN A 1 89 ? -18.697 -12.933 6.670 1.00 90.88 89 ASN A C 1
ATOM 685 O O . ASN A 1 89 ? -18.844 -11.943 5.962 1.00 90.88 89 ASN A O 1
ATOM 689 N N . LEU A 1 90 ? -17.525 -13.213 7.252 1.00 93.38 90 LEU A N 1
ATOM 690 C CA . LEU A 1 90 ? -16.337 -12.382 7.095 1.00 93.38 90 LEU A CA 1
ATOM 691 C C . LEU A 1 90 ? -15.484 -12.882 5.927 1.00 93.38 90 LEU A C 1
ATOM 693 O O . LEU A 1 90 ? -15.055 -14.042 5.903 1.00 93.38 90 LEU A O 1
ATOM 697 N N . ASN A 1 91 ? -15.205 -11.988 4.982 1.00 94.81 91 ASN A N 1
ATOM 698 C CA . ASN A 1 91 ? -14.216 -12.192 3.933 1.00 94.81 91 ASN A CA 1
ATOM 699 C C . ASN A 1 91 ? -13.014 -11.284 4.188 1.00 94.81 91 ASN A C 1
ATOM 701 O O . ASN A 1 91 ? -13.157 -10.074 4.335 1.00 94.81 91 ASN A O 1
ATOM 705 N N . LEU A 1 92 ? -11.836 -11.891 4.253 1.00 95.94 92 LEU A N 1
ATOM 706 C CA . LEU A 1 92 ? -10.567 -11.217 4.453 1.00 95.94 92 LEU A CA 1
ATOM 707 C C . LEU A 1 92 ? -9.826 -11.169 3.122 1.00 95.94 92 LEU A C 1
ATOM 709 O O . LEU A 1 92 ? -9.357 -12.200 2.633 1.00 95.94 92 LEU A O 1
ATOM 713 N N . VAL A 1 93 ? -9.685 -9.965 2.582 1.00 95.88 93 VAL A N 1
ATOM 714 C CA . VAL A 1 93 ? -8.721 -9.659 1.525 1.00 95.88 93 VAL A CA 1
ATOM 715 C C . VAL A 1 93 ? -7.431 -9.201 2.201 1.00 95.88 93 VAL A C 1
ATOM 717 O O . VAL A 1 93 ? -7.477 -8.499 3.205 1.00 95.88 93 VAL A O 1
ATOM 720 N N . SER A 1 94 ? -6.286 -9.659 1.705 1.00 95.56 94 SER A N 1
ATOM 721 C CA . SER A 1 94 ? -4.978 -9.167 2.155 1.00 95.56 94 SER A CA 1
ATOM 722 C C . SER A 1 94 ? -3.966 -9.248 1.022 1.00 95.56 94 SER A C 1
ATOM 724 O O . SER A 1 94 ? -4.032 -10.184 0.219 1.00 95.56 94 SER A O 1
ATOM 726 N N . ALA A 1 95 ? -2.989 -8.347 0.985 1.00 94.81 95 ALA A N 1
ATOM 727 C CA . ALA A 1 95 ? -1.838 -8.479 0.100 1.00 94.81 95 ALA A CA 1
ATOM 728 C C . ALA A 1 95 ? -0.521 -8.660 0.863 1.00 94.81 95 ALA A C 1
ATOM 730 O O . ALA A 1 95 ? -0.376 -8.306 2.032 1.00 94.81 95 ALA A O 1
ATOM 731 N N . GLN A 1 96 ? 0.457 -9.261 0.191 1.00 93.06 96 GLN A N 1
ATOM 732 C CA . GLN A 1 96 ? 1.806 -9.441 0.707 1.00 93.06 96 GLN A CA 1
ATOM 733 C C . GLN A 1 96 ? 2.822 -9.057 -0.359 1.00 93.06 96 GLN A C 1
ATOM 735 O O . GLN A 1 96 ? 2.724 -9.478 -1.511 1.00 93.06 96 GLN A O 1
ATOM 740 N N . ILE A 1 97 ? 3.814 -8.262 0.035 1.00 92.56 97 ILE A N 1
ATOM 741 C CA . ILE A 1 97 ? 4.925 -7.891 -0.837 1.00 92.56 97 ILE A CA 1
ATOM 742 C C . ILE A 1 97 ? 5.919 -9.051 -0.960 1.00 92.56 97 ILE A C 1
ATOM 744 O O . ILE A 1 97 ? 6.163 -9.787 -0.001 1.00 92.56 97 ILE A O 1
ATOM 748 N N . VAL A 1 98 ? 6.519 -9.202 -2.139 1.00 90.06 98 VAL A N 1
ATOM 749 C CA . VAL A 1 98 ? 7.700 -10.056 -2.301 1.00 90.06 98 VAL A CA 1
ATOM 750 C C . VAL A 1 98 ? 8.884 -9.356 -1.613 1.00 90.06 98 VAL A C 1
ATOM 752 O O . VAL A 1 98 ? 9.068 -8.154 -1.826 1.00 90.06 98 VAL A O 1
ATOM 755 N N . PRO A 1 99 ? 9.691 -10.055 -0.791 1.00 84.25 99 PRO A N 1
ATOM 756 C CA . PRO A 1 99 ? 10.835 -9.449 -0.112 1.00 84.25 99 PRO A CA 1
ATOM 757 C C . PRO A 1 99 ? 11.786 -8.716 -1.067 1.00 84.25 99 PRO A C 1
ATOM 759 O O . PRO A 1 99 ? 11.897 -9.066 -2.240 1.00 84.25 99 PRO A O 1
ATOM 762 N N . ASN A 1 100 ? 12.515 -7.734 -0.530 1.00 79.88 100 ASN A N 1
ATOM 763 C CA . ASN A 1 100 ? 13.512 -6.909 -1.230 1.00 79.88 100 ASN A CA 1
ATOM 764 C C . ASN A 1 100 ? 12.963 -5.861 -2.214 1.00 79.88 100 ASN A C 1
ATOM 766 O O . ASN A 1 100 ? 13.752 -5.156 -2.837 1.00 79.88 100 ASN A O 1
ATOM 770 N N . TYR A 1 101 ? 11.643 -5.684 -2.314 1.00 78.56 101 TYR A N 1
ATOM 771 C CA . TYR A 1 101 ? 11.044 -4.594 -3.087 1.00 78.56 101 TYR A CA 1
ATOM 772 C C . TYR A 1 101 ? 10.497 -3.487 -2.181 1.00 78.56 101 TYR A C 1
ATOM 774 O O . TYR A 1 101 ? 9.636 -3.725 -1.340 1.00 78.56 101 TYR A O 1
ATOM 782 N N . ALA A 1 102 ? 10.945 -2.247 -2.382 1.00 73.38 102 ALA A N 1
ATOM 783 C CA . ALA A 1 102 ? 10.456 -1.070 -1.655 1.00 73.38 102 ALA A CA 1
ATOM 784 C C . ALA A 1 102 ? 9.212 -0.451 -2.332 1.00 73.38 102 ALA A C 1
ATOM 786 O O . ALA A 1 102 ? 9.211 0.717 -2.711 1.00 73.38 102 ALA A O 1
ATOM 787 N N . ILE A 1 103 ? 8.166 -1.257 -2.560 1.00 78.12 103 ILE A N 1
ATOM 788 C CA . ILE A 1 103 ? 7.002 -0.896 -3.400 1.00 78.12 103 ILE A CA 1
ATOM 789 C C . ILE A 1 103 ? 5.670 -1.145 -2.657 1.00 78.12 103 ILE A C 1
ATOM 791 O O . ILE A 1 103 ? 4.671 -1.585 -3.224 1.00 78.12 103 ILE A O 1
ATOM 795 N N . SER A 1 104 ? 5.649 -0.869 -1.353 1.00 80.19 104 SER A N 1
ATOM 796 C CA . SER A 1 104 ? 4.498 -1.146 -0.481 1.00 80.19 104 SER A CA 1
ATOM 797 C C . SER A 1 104 ? 3.225 -0.397 -0.895 1.00 80.19 104 SER A C 1
ATOM 799 O O . SER A 1 104 ? 2.159 -1.005 -0.918 1.00 80.19 104 SER A O 1
ATOM 801 N N . VAL A 1 105 ? 3.340 0.863 -1.327 1.00 86.50 105 VAL A N 1
ATOM 802 C CA . VAL A 1 105 ? 2.186 1.682 -1.751 1.00 86.50 105 VAL A CA 1
ATOM 803 C C . VAL A 1 105 ? 1.450 1.058 -2.935 1.00 86.50 105 VAL A C 1
ATOM 805 O O . VAL A 1 105 ? 0.232 0.946 -2.915 1.00 86.50 105 VAL A O 1
ATOM 808 N N . PHE A 1 106 ? 2.186 0.588 -3.945 1.00 90.38 106 PHE A N 1
ATOM 809 C CA . PHE A 1 106 ? 1.590 -0.054 -5.120 1.00 90.38 106 PHE A CA 1
ATOM 810 C C . PHE A 1 106 ? 0.904 -1.378 -4.759 1.00 90.38 106 PHE A C 1
ATOM 812 O O . PHE A 1 106 ? -0.113 -1.731 -5.343 1.00 90.38 106 PHE A O 1
ATOM 819 N N . VAL A 1 107 ? 1.443 -2.129 -3.791 1.00 93.31 107 VAL A N 1
ATOM 820 C CA . VAL A 1 107 ? 0.802 -3.361 -3.311 1.00 93.31 107 VAL A CA 1
ATOM 821 C C . VAL A 1 107 ? -0.527 -3.044 -2.622 1.00 93.31 107 VAL A C 1
ATOM 823 O O . VAL A 1 107 ? -1.521 -3.695 -2.936 1.00 93.31 107 VAL A O 1
ATOM 826 N N . VAL A 1 108 ? -0.564 -2.013 -1.771 1.00 93.12 108 VAL A N 1
ATOM 827 C CA . VAL A 1 108 ? -1.796 -1.530 -1.121 1.00 93.12 108 VAL A CA 1
ATOM 828 C C . VAL A 1 108 ? -2.808 -1.035 -2.156 1.00 93.12 108 VAL A C 1
ATOM 830 O O . VAL A 1 108 ? -3.976 -1.401 -2.096 1.00 93.12 108 VAL A O 1
ATOM 833 N N . GLU A 1 109 ? -2.373 -0.263 -3.154 1.00 93.50 109 GLU A N 1
ATOM 834 C CA . GLU A 1 109 ? -3.236 0.189 -4.253 1.00 93.50 109 GLU A CA 1
ATOM 835 C C . GLU A 1 109 ? -3.900 -1.002 -4.964 1.00 93.50 109 GLU A C 1
ATOM 837 O O . GLU A 1 109 ? -5.115 -1.014 -5.162 1.00 93.50 109 GLU A O 1
ATOM 842 N N . LYS A 1 110 ? -3.125 -2.045 -5.292 1.00 95.06 110 LYS A N 1
ATOM 843 C CA . LYS A 1 110 ? -3.641 -3.250 -5.962 1.00 95.06 110 LYS A CA 1
ATOM 844 C C . LYS A 1 110 ? -4.519 -4.119 -5.074 1.00 95.06 110 LYS A C 1
ATOM 846 O O . LYS A 1 110 ? -5.448 -4.744 -5.587 1.00 95.06 110 LYS A O 1
ATOM 851 N N . GLU A 1 111 ? -4.267 -4.139 -3.772 1.00 95.50 111 GLU A N 1
ATOM 852 C CA . GLU A 1 111 ? -5.166 -4.745 -2.795 1.00 95.50 111 GLU A CA 1
ATOM 853 C C . GLU A 1 111 ? -6.522 -4.032 -2.777 1.00 95.50 111 GLU A C 1
ATOM 855 O O . GLU A 1 111 ? -7.553 -4.677 -2.949 1.00 95.50 111 GLU A O 1
ATOM 860 N N . LEU A 1 112 ? -6.525 -2.701 -2.664 1.00 94.69 112 LEU A N 1
ATOM 861 C CA . LEU A 1 112 ? -7.745 -1.894 -2.623 1.00 94.69 112 LEU A CA 1
ATOM 862 C C . LEU A 1 112 ? -8.528 -1.957 -3.942 1.00 94.69 112 LEU A C 1
ATOM 864 O O . LEU A 1 112 ? -9.752 -2.070 -3.918 1.00 94.69 112 LEU A O 1
ATOM 868 N N . GLU A 1 113 ? -7.850 -1.927 -5.093 1.00 94.56 113 GLU A N 1
ATOM 869 C CA . GLU A 1 113 ? -8.478 -2.156 -6.403 1.00 94.56 113 GLU A CA 1
ATOM 870 C C . GLU A 1 113 ? -9.169 -3.520 -6.466 1.00 94.56 113 GLU A C 1
ATOM 872 O O . GLU A 1 113 ? -10.300 -3.616 -6.937 1.00 94.56 113 GLU A O 1
ATOM 877 N N . TYR A 1 114 ? -8.509 -4.575 -5.980 1.00 95.25 114 TYR A N 1
ATOM 878 C CA . TYR A 1 114 ? -9.100 -5.907 -5.943 1.00 95.25 114 TYR A CA 1
ATOM 879 C C . TYR A 1 114 ? -10.302 -5.965 -4.993 1.00 95.25 114 TYR A C 1
ATOM 881 O O . TYR A 1 114 ? -11.348 -6.485 -5.380 1.00 95.25 114 TYR A O 1
ATOM 889 N N . THR A 1 115 ? -10.194 -5.385 -3.797 1.00 94.62 115 THR A N 1
ATOM 890 C CA . THR A 1 115 ? -11.296 -5.306 -2.825 1.00 94.62 115 THR A CA 1
ATOM 891 C C . THR A 1 115 ? -12.518 -4.606 -3.416 1.00 94.62 115 THR A C 1
ATOM 893 O O . THR A 1 115 ? -13.631 -5.101 -3.260 1.00 94.62 115 THR A O 1
ATOM 896 N N . LYS A 1 116 ? -12.329 -3.525 -4.184 1.00 92.38 116 LYS A N 1
ATOM 897 C CA . LYS A 1 116 ? -13.427 -2.824 -4.872 1.00 92.38 116 LYS A CA 1
ATOM 898 C C . LYS A 1 116 ? -14.213 -3.709 -5.834 1.00 92.38 116 LYS A C 1
ATOM 900 O O . LYS A 1 116 ? -15.416 -3.535 -5.955 1.00 92.38 116 LYS A O 1
ATOM 905 N N . THR A 1 117 ? -13.577 -4.692 -6.476 1.00 92.75 117 THR A N 1
ATOM 906 C CA . THR A 1 117 ? -14.294 -5.633 -7.363 1.00 92.75 117 THR A CA 1
ATOM 907 C C . THR A 1 117 ? -15.292 -6.529 -6.628 1.00 92.75 117 THR A C 1
ATOM 909 O O . THR A 1 117 ? -16.086 -7.201 -7.276 1.00 92.75 117 THR A O 1
ATOM 912 N N . LYS A 1 118 ? -15.233 -6.562 -5.291 1.00 88.19 118 LYS A N 1
ATOM 913 C CA . LYS A 1 118 ? -16.110 -7.344 -4.412 1.00 88.19 118 LYS A CA 1
ATOM 914 C C . LYS A 1 118 ? -17.047 -6.475 -3.579 1.00 88.19 118 LYS A C 1
ATOM 916 O O . LYS A 1 118 ? -17.724 -7.007 -2.712 1.00 88.19 118 LYS A O 1
ATOM 921 N N . GLN A 1 119 ? -17.059 -5.159 -3.785 1.00 88.56 119 GLN A N 1
ATOM 922 C CA . GLN A 1 119 ? -17.796 -4.249 -2.906 1.00 88.56 119 GLN A CA 1
ATOM 923 C C . GLN A 1 119 ? -19.308 -4.492 -2.930 1.00 88.56 119 GLN A C 1
ATOM 925 O O . GLN A 1 119 ? -19.939 -4.394 -1.889 1.00 88.56 119 GLN A O 1
ATOM 930 N N . ASP A 1 120 ? -19.863 -4.891 -4.076 1.00 91.31 120 ASP A N 1
ATOM 931 C CA . ASP A 1 120 ? -21.307 -5.107 -4.229 1.00 91.31 120 ASP A CA 1
ATOM 932 C C . ASP A 1 120 ? -21.795 -6.386 -3.517 1.00 91.31 120 ASP A C 1
ATOM 934 O O . ASP A 1 120 ? -22.994 -6.572 -3.326 1.00 91.31 120 ASP A O 1
ATOM 938 N N . ASP A 1 121 ? -20.870 -7.255 -3.089 1.00 92.25 121 ASP A N 1
ATOM 939 C CA . ASP A 1 121 ? -21.175 -8.483 -2.349 1.00 92.25 121 ASP A CA 1
ATOM 940 C C . ASP A 1 121 ? -21.343 -8.238 -0.831 1.00 92.25 121 ASP A C 1
ATOM 942 O O . ASP A 1 121 ? -21.681 -9.172 -0.096 1.00 92.25 121 ASP A O 1
ATOM 946 N N . TYR A 1 122 ? -21.053 -7.026 -0.333 1.00 93.50 122 TYR A N 1
ATOM 947 C CA . TYR A 1 122 ? -20.988 -6.720 1.101 1.00 93.50 122 TYR A CA 1
ATOM 948 C C . TYR A 1 122 ? -21.573 -5.347 1.439 1.00 93.50 122 TYR A C 1
ATOM 950 O O . TYR A 1 122 ? -21.274 -4.353 0.789 1.00 93.50 122 TYR A O 1
ATOM 958 N N . ASP A 1 123 ? -22.303 -5.266 2.553 1.00 94.38 123 ASP A N 1
ATOM 959 C CA . ASP A 1 123 ? -22.827 -3.988 3.057 1.00 94.38 123 ASP A CA 1
ATOM 960 C C . ASP A 1 123 ? -21.717 -3.054 3.568 1.00 94.38 123 ASP A C 1
ATOM 962 O O . ASP A 1 123 ? -21.840 -1.830 3.521 1.00 94.38 123 ASP A O 1
ATOM 966 N N . TYR A 1 124 ? -20.625 -3.634 4.082 1.00 94.25 124 TYR A N 1
ATOM 967 C CA . TYR A 1 124 ? -19.517 -2.899 4.685 1.00 94.25 124 TYR A CA 1
ATOM 968 C C . TYR A 1 124 ? -18.168 -3.513 4.324 1.00 94.25 124 TYR A C 1
ATOM 970 O O . TYR A 1 124 ? -17.965 -4.724 4.427 1.00 94.25 124 TYR A O 1
ATOM 978 N N . ILE A 1 125 ? -17.209 -2.645 4.003 1.00 95.38 125 ILE A N 1
ATOM 979 C CA . ILE A 1 125 ? -15.791 -2.988 3.889 1.00 95.38 125 ILE A CA 1
ATOM 980 C C . ILE A 1 125 ? -15.049 -2.283 5.021 1.00 95.38 125 ILE A C 1
ATOM 982 O O . ILE A 1 125 ? -15.107 -1.061 5.149 1.00 95.38 125 ILE A O 1
ATOM 986 N N . ILE A 1 126 ? -14.324 -3.057 5.827 1.00 94.94 126 ILE A N 1
ATOM 987 C CA . ILE A 1 126 ? -13.443 -2.528 6.869 1.00 94.94 126 ILE A CA 1
ATOM 988 C C . ILE A 1 126 ? -12.016 -2.587 6.338 1.00 94.94 126 ILE A C 1
ATOM 990 O O . ILE A 1 126 ? -11.517 -3.662 6.008 1.00 94.94 126 ILE A O 1
ATOM 994 N N . ILE A 1 127 ? -11.371 -1.426 6.255 1.00 94.94 127 ILE A N 1
ATOM 995 C CA . ILE A 1 127 ? -9.967 -1.308 5.866 1.00 94.94 127 ILE A CA 1
ATOM 996 C C . ILE A 1 127 ? -9.153 -1.105 7.140 1.00 94.94 127 ILE A C 1
ATOM 998 O O . ILE A 1 127 ? -9.241 -0.049 7.766 1.00 94.94 127 ILE A O 1
ATOM 1002 N N . ASP A 1 128 ? -8.374 -2.119 7.513 1.00 92.81 128 ASP A N 1
ATOM 1003 C CA . ASP A 1 128 ? -7.389 -2.000 8.585 1.00 92.81 128 ASP A CA 1
ATOM 1004 C C . ASP A 1 128 ? -6.111 -1.360 8.032 1.00 92.81 128 ASP A C 1
ATOM 1006 O O . ASP A 1 128 ? -5.522 -1.836 7.057 1.00 92.81 128 ASP A O 1
ATOM 1010 N N . THR A 1 129 ? -5.718 -0.224 8.598 1.00 90.69 129 THR A N 1
ATOM 1011 C CA . THR A 1 129 ? -4.589 0.560 8.093 1.00 90.69 129 THR A CA 1
ATOM 1012 C C . THR A 1 129 ? -3.306 0.213 8.831 1.00 90.69 129 THR A C 1
ATOM 1014 O O . THR A 1 129 ? -3.316 -0.063 10.026 1.00 90.69 129 THR A O 1
ATOM 1017 N N . ALA A 1 130 ? -2.166 0.346 8.150 1.00 85.25 130 ALA A N 1
ATOM 1018 C CA . ALA A 1 130 ? -0.871 0.354 8.825 1.00 85.25 130 ALA A CA 1
ATOM 1019 C C . ALA A 1 130 ? -0.788 1.477 9.880 1.00 85.25 130 ALA A C 1
ATOM 1021 O O . ALA A 1 130 ? -1.535 2.455 9.839 1.00 85.25 130 ALA A O 1
ATOM 1022 N N . THR A 1 131 ? 0.159 1.363 10.808 1.00 81.94 131 THR A N 1
ATOM 1023 C CA . THR A 1 131 ? 0.405 2.399 11.815 1.00 81.94 131 THR A CA 1
ATOM 1024 C C . THR A 1 131 ? 1.094 3.634 11.215 1.00 81.94 131 THR A C 1
ATOM 1026 O O . THR A 1 131 ? 1.777 3.568 10.187 1.00 81.94 131 THR A O 1
ATOM 1029 N N . GLY A 1 132 ? 0.934 4.780 11.882 1.00 86.25 132 GLY A N 1
ATOM 1030 C CA . GLY A 1 132 ? 1.586 6.038 11.510 1.00 86.25 132 GLY A CA 1
ATOM 1031 C C . GLY A 1 132 ? 0.886 6.803 10.381 1.00 86.25 132 GLY A C 1
ATOM 1032 O O . GLY A 1 132 ? -0.311 6.673 10.158 1.00 86.25 132 GLY A O 1
ATOM 1033 N N . THR A 1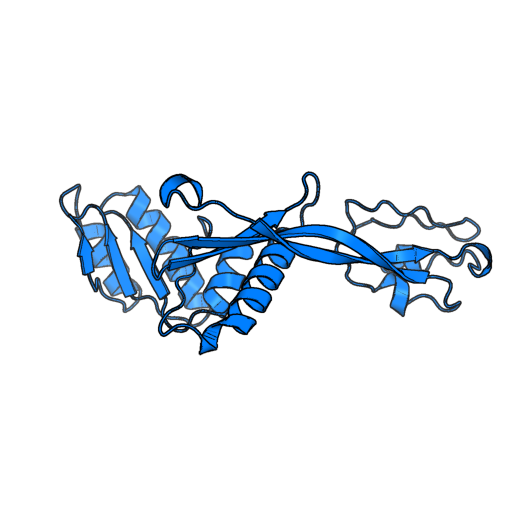 133 ? 1.640 7.650 9.676 1.00 87.81 133 THR A N 1
ATOM 1034 C CA . THR A 1 133 ? 1.121 8.605 8.671 1.00 87.81 133 THR A CA 1
ATOM 1035 C C . THR A 1 133 ? 1.777 8.438 7.295 1.00 87.81 133 THR A C 1
ATOM 1037 O O . THR A 1 133 ? 1.860 9.374 6.501 1.00 87.81 133 THR A O 1
ATOM 1040 N N . HIS A 1 134 ? 2.275 7.234 7.003 1.00 89.50 134 HIS A N 1
ATOM 1041 C CA . HIS A 1 134 ? 2.991 6.922 5.764 1.00 89.50 134 HIS A CA 1
ATOM 1042 C C . HIS A 1 134 ? 2.060 6.823 4.543 1.00 89.50 134 HIS A C 1
ATOM 1044 O O . HIS A 1 134 ? 0.842 6.713 4.670 1.00 89.50 134 HIS A O 1
ATOM 1050 N N . CYS A 1 135 ? 2.638 6.779 3.338 1.00 86.56 135 CYS A N 1
ATOM 1051 C CA . CYS A 1 135 ? 1.884 6.737 2.078 1.00 86.56 135 CYS A CA 1
ATOM 1052 C C . CYS A 1 135 ? 0.867 5.584 1.988 1.00 86.56 135 CYS A C 1
ATOM 1054 O O . CYS A 1 135 ? -0.186 5.759 1.388 1.00 86.56 135 CYS A O 1
ATOM 1056 N N . ASN A 1 136 ? 1.137 4.437 2.622 1.00 88.56 136 ASN A N 1
ATOM 1057 C CA . ASN A 1 136 ? 0.191 3.313 2.682 1.00 88.56 136 ASN A CA 1
ATOM 1058 C C . ASN A 1 136 ? -1.101 3.685 3.427 1.00 88.56 136 ASN A C 1
ATOM 1060 O O . ASN A 1 136 ? -2.191 3.301 3.015 1.00 88.56 136 ASN A O 1
ATOM 1064 N N . VAL A 1 137 ? -0.970 4.456 4.511 1.00 92.06 137 VAL A N 1
ATOM 1065 C CA . VAL A 1 137 ? -2.101 4.945 5.308 1.00 92.06 137 VAL A CA 1
ATOM 1066 C C . VAL A 1 137 ? -2.889 5.968 4.500 1.00 92.06 137 VAL A C 1
ATOM 1068 O O . VAL A 1 137 ? -4.109 5.891 4.436 1.00 92.06 137 VAL A O 1
ATOM 1071 N N . ILE A 1 138 ? -2.198 6.879 3.809 1.00 93.38 138 ILE A N 1
ATOM 1072 C CA . ILE A 1 138 ? -2.837 7.873 2.936 1.00 93.38 138 ILE A CA 1
ATOM 1073 C C . ILE A 1 138 ? -3.653 7.194 1.830 1.00 93.38 138 ILE A C 1
ATOM 1075 O O . ILE A 1 138 ? -4.801 7.577 1.604 1.00 93.38 138 ILE A O 1
ATOM 1079 N N . GLU A 1 139 ? -3.094 6.177 1.166 1.00 91.62 139 GLU A N 1
ATOM 1080 C CA . GLU A 1 139 ? -3.792 5.462 0.093 1.00 91.62 139 GLU A CA 1
ATOM 1081 C C . GLU A 1 139 ? -5.073 4.792 0.603 1.00 91.62 139 GLU A C 1
ATOM 1083 O O . GLU A 1 139 ? -6.125 4.937 -0.019 1.00 91.62 139 GLU A O 1
ATOM 1088 N N . ALA A 1 140 ? -5.017 4.148 1.774 1.00 93.06 140 ALA A N 1
ATOM 1089 C CA . ALA A 1 140 ? -6.189 3.569 2.421 1.00 93.06 140 ALA A CA 1
ATOM 1090 C C . ALA A 1 140 ? -7.240 4.637 2.779 1.00 93.06 140 ALA A C 1
ATOM 1092 O O . ALA A 1 140 ? -8.388 4.545 2.343 1.00 93.06 140 ALA A O 1
ATOM 1093 N N . LEU A 1 141 ? -6.844 5.700 3.491 1.00 94.25 141 LEU A N 1
ATOM 1094 C CA . LEU A 1 141 ? -7.739 6.789 3.910 1.00 94.25 141 LEU A CA 1
ATOM 1095 C C . LEU A 1 141 ? -8.425 7.484 2.723 1.00 94.25 141 LEU A C 1
ATOM 1097 O O . LEU A 1 141 ? -9.577 7.921 2.826 1.00 94.25 141 LEU A O 1
ATOM 1101 N N . ASN A 1 142 ? -7.741 7.586 1.582 1.00 92.25 142 ASN A N 1
ATOM 1102 C CA . ASN A 1 142 ? -8.301 8.174 0.370 1.00 92.25 142 ASN A CA 1
ATOM 1103 C C . ASN A 1 142 ? -9.471 7.370 -0.202 1.00 92.25 142 ASN A C 1
ATOM 1105 O O . ASN A 1 142 ? -10.358 7.979 -0.801 1.00 92.25 142 ASN A O 1
ATOM 1109 N N . LYS A 1 143 ? -9.516 6.047 0.007 1.00 91.00 143 LYS A N 1
ATOM 1110 C CA . LYS A 1 143 ? -10.625 5.195 -0.454 1.00 91.00 143 LYS A CA 1
ATOM 1111 C C . LYS A 1 143 ? -11.756 5.034 0.568 1.00 91.00 143 LYS A C 1
ATOM 1113 O O . LYS A 1 143 ? -12.760 4.434 0.210 1.00 91.00 143 LYS A O 1
ATOM 1118 N N . CYS A 1 144 ? -11.608 5.539 1.794 1.00 93.25 144 CYS A N 1
ATOM 1119 C CA . CYS A 1 144 ? -12.631 5.414 2.835 1.00 93.25 144 CYS A CA 1
ATOM 1120 C C . CYS A 1 144 ? -13.683 6.531 2.769 1.00 93.25 144 CYS A C 1
ATOM 1122 O O . CYS A 1 144 ? -13.330 7.715 2.679 1.00 93.25 144 CYS A O 1
ATOM 1124 N N . ASP A 1 145 ? -14.952 6.148 2.938 1.00 93.88 145 ASP A N 1
ATOM 1125 C CA . ASP A 1 145 ? -16.090 7.063 3.122 1.00 93.88 145 ASP A CA 1
ATOM 1126 C C . ASP A 1 145 ? -16.200 7.561 4.569 1.00 93.88 145 ASP A C 1
ATOM 1128 O O . ASP A 1 145 ? -16.505 8.725 4.830 1.00 93.88 145 ASP A O 1
ATOM 1132 N N . ILE A 1 146 ? -15.924 6.673 5.528 1.00 94.75 146 ILE A N 1
ATOM 1133 C CA . ILE A 1 146 ? -15.937 6.960 6.963 1.00 94.75 146 ILE A CA 1
ATOM 1134 C C . ILE A 1 146 ? -14.596 6.534 7.545 1.00 94.75 146 ILE A C 1
ATOM 1136 O O . ILE A 1 146 ? -14.113 5.435 7.285 1.00 94.75 146 ILE A O 1
ATOM 1140 N N . ILE A 1 147 ? -14.006 7.409 8.356 1.00 96.19 147 ILE A N 1
ATOM 1141 C CA . ILE A 1 147 ? -12.715 7.169 8.999 1.00 96.19 147 ILE A CA 1
ATOM 1142 C C . ILE A 1 147 ? -12.929 7.128 10.506 1.00 96.19 147 ILE A C 1
ATOM 1144 O O . ILE A 1 147 ? -13.509 8.053 11.083 1.00 96.19 147 ILE A O 1
ATOM 1148 N N . PHE A 1 148 ? -12.436 6.067 11.138 1.00 95.69 148 PHE A N 1
ATOM 1149 C CA . PHE A 1 148 ? -12.374 5.943 12.587 1.00 95.69 148 PHE A CA 1
ATOM 1150 C C . PHE A 1 148 ? -10.920 6.065 13.039 1.00 95.69 148 PHE A C 1
ATOM 1152 O O . PHE A 1 148 ? -10.077 5.263 12.652 1.00 95.69 148 PHE A O 1
ATOM 1159 N N . ALA A 1 149 ? -10.627 7.081 13.847 1.00 95.75 149 ALA A N 1
ATOM 1160 C CA . ALA A 1 149 ? -9.338 7.224 14.508 1.00 95.75 149 ALA A CA 1
ATOM 1161 C C . ALA A 1 149 ? -9.436 6.569 15.889 1.00 95.75 149 ALA A C 1
ATOM 1163 O O . ALA A 1 149 ? -10.069 7.115 16.796 1.00 95.75 149 ALA A O 1
ATOM 1164 N N . VAL A 1 150 ? -8.857 5.378 16.018 1.00 95.31 150 VAL A N 1
ATOM 1165 C CA . VAL A 1 150 ? -8.832 4.619 17.272 1.00 95.31 150 VAL A CA 1
ATOM 1166 C C . VAL A 1 150 ? -7.615 5.055 18.085 1.00 95.31 150 VAL A C 1
ATOM 1168 O O . VAL A 1 150 ? -6.505 5.098 17.561 1.00 95.31 150 VAL A O 1
ATOM 1171 N N . THR A 1 151 ? -7.815 5.407 19.351 1.00 95.56 151 THR A N 1
ATOM 1172 C CA . THR A 1 151 ? -6.737 5.822 20.260 1.00 95.56 151 THR A CA 1
ATOM 1173 C C . THR A 1 151 ? -6.985 5.310 21.675 1.00 95.56 151 THR A C 1
ATOM 1175 O O . THR A 1 151 ? -8.087 4.869 21.983 1.00 95.56 151 THR A O 1
ATOM 1178 N N . GLU A 1 152 ? -5.983 5.414 22.541 1.00 96.00 152 GLU A N 1
ATOM 1179 C CA . GLU A 1 152 ? -6.075 5.118 23.971 1.00 96.00 152 GLU A CA 1
ATOM 1180 C C . GLU A 1 152 ? -5.874 6.412 24.788 1.00 96.00 152 GLU A C 1
ATOM 1182 O O . GLU A 1 152 ? -5.145 7.309 24.348 1.00 96.00 152 GLU A O 1
ATOM 1187 N N . PRO A 1 153 ? -6.471 6.540 25.988 1.00 95.25 153 PRO A N 1
ATOM 1188 C CA . PRO A 1 153 ? -6.341 7.706 26.879 1.00 95.25 153 PRO A CA 1
ATOM 1189 C C . PRO A 1 153 ? -4.967 7.790 27.585 1.00 95.25 153 PRO A C 1
ATOM 1191 O O . PRO A 1 153 ? -4.860 8.014 28.794 1.00 95.25 153 PRO A O 1
ATOM 1194 N N . THR A 1 154 ? -3.890 7.632 26.816 1.00 95.06 154 THR A N 1
ATOM 1195 C CA . THR A 1 154 ? -2.492 7.716 27.253 1.00 95.06 154 THR A CA 1
ATOM 1196 C C . THR A 1 154 ? -1.777 8.878 26.548 1.00 95.06 154 THR A C 1
ATOM 1198 O O . THR A 1 154 ? -2.221 9.320 25.484 1.00 95.06 154 THR A O 1
ATOM 1201 N N . PRO A 1 155 ? -0.654 9.397 27.085 1.00 94.12 155 PRO A N 1
ATOM 1202 C CA . PRO A 1 155 ? 0.119 10.439 26.405 1.00 94.12 155 PRO A CA 1
ATOM 1203 C C . PRO A 1 155 ? 0.577 10.042 24.994 1.00 94.12 155 PRO A C 1
ATOM 1205 O O . PRO A 1 155 ? 0.559 10.875 24.090 1.00 94.12 155 PRO A O 1
ATOM 1208 N N . LEU A 1 156 ? 0.939 8.769 24.796 1.00 93.75 156 LEU A N 1
ATOM 1209 C CA . LEU A 1 156 ? 1.322 8.238 23.487 1.00 93.75 156 LEU A CA 1
ATOM 1210 C C . LEU A 1 156 ? 0.117 8.171 22.538 1.00 93.75 156 LEU A C 1
ATOM 1212 O O . LEU A 1 156 ? 0.194 8.686 21.428 1.00 93.75 156 LEU A O 1
ATOM 1216 N N . GLY A 1 157 ? -1.021 7.643 23.003 1.00 94.69 157 GLY A N 1
ATOM 1217 C CA . GLY A 1 157 ? -2.253 7.607 22.209 1.00 94.69 157 GLY A CA 1
ATOM 1218 C C . GLY A 1 157 ? -2.717 9.003 21.782 1.00 94.69 157 GLY A C 1
ATOM 1219 O O . GLY A 1 157 ? -3.122 9.204 20.635 1.00 94.69 157 GLY A O 1
ATOM 1220 N N . ALA A 1 158 ? -2.585 9.998 22.665 1.00 95.31 158 ALA A N 1
ATOM 1221 C CA . ALA A 1 158 ? -2.869 11.394 22.346 1.00 95.31 158 ALA A CA 1
ATOM 1222 C C . ALA A 1 158 ? -1.922 11.954 21.270 1.00 95.31 158 ALA A C 1
ATOM 1224 O O . ALA A 1 158 ? -2.375 12.646 20.356 1.00 95.31 158 ALA A O 1
ATOM 1225 N N . HIS A 1 159 ? -0.625 11.650 21.354 1.00 95.31 159 HIS A N 1
ATOM 1226 C CA . HIS A 1 159 ? 0.351 12.062 20.346 1.00 95.31 159 HIS A CA 1
ATOM 1227 C C . HIS A 1 159 ? 0.026 11.471 18.965 1.00 95.31 159 HIS A C 1
ATOM 1229 O O . HIS A 1 159 ? -0.081 12.216 17.987 1.00 95.31 159 HIS A O 1
ATOM 1235 N N . ASP A 1 160 ? -0.213 10.161 18.901 1.00 94.81 160 ASP A N 1
ATOM 1236 C CA . ASP A 1 160 ? -0.522 9.454 17.656 1.00 94.81 160 ASP A CA 1
ATOM 1237 C C . ASP A 1 160 ? -1.855 9.919 17.055 1.00 94.81 160 ASP A C 1
ATOM 1239 O O . ASP A 1 160 ? -1.948 10.167 15.847 1.00 94.81 160 ASP A O 1
ATOM 1243 N N . LEU A 1 161 ? -2.872 10.137 17.900 1.00 95.69 161 LEU A N 1
ATOM 1244 C CA . LEU A 1 161 ? -4.140 10.729 17.476 1.00 95.69 161 LEU A CA 1
ATOM 1245 C C . LEU A 1 161 ? -3.912 12.108 16.849 1.00 95.69 161 LEU A C 1
ATOM 1247 O O . LEU A 1 161 ? -4.479 12.401 15.796 1.00 95.69 161 LEU A O 1
ATOM 1251 N N . GLU A 1 162 ? -3.090 12.964 17.462 1.00 96.31 162 GLU A N 1
ATOM 1252 C CA . GLU A 1 162 ? -2.821 14.292 16.913 1.00 96.31 162 GLU A CA 1
ATOM 1253 C C . GLU A 1 162 ? -2.160 14.211 15.527 1.00 96.31 162 GLU A C 1
ATOM 1255 O O . GLU A 1 162 ? -2.532 14.972 14.629 1.00 96.31 162 GLU A O 1
ATOM 1260 N N . LEU A 1 163 ? -1.216 13.288 15.319 1.00 96.12 163 LEU A N 1
ATOM 1261 C CA . LEU A 1 163 ? -0.579 13.082 14.015 1.00 96.12 163 LEU A CA 1
ATOM 1262 C C . LEU A 1 163 ? -1.596 12.679 12.940 1.00 96.12 163 LEU A C 1
ATOM 1264 O O . LEU A 1 163 ? -1.602 13.263 11.852 1.00 96.12 163 LEU A O 1
ATOM 1268 N N . ILE A 1 164 ? -2.492 11.740 13.252 1.00 95.75 164 ILE A N 1
ATOM 1269 C CA . ILE A 1 164 ? -3.545 11.301 12.327 1.00 95.75 164 ILE A CA 1
ATOM 1270 C C . ILE A 1 164 ? -4.538 12.433 12.045 1.00 95.75 164 ILE A C 1
ATOM 1272 O O . ILE A 1 164 ? -4.869 12.681 10.887 1.00 95.75 164 ILE A O 1
ATOM 1276 N N . LEU A 1 165 ? -4.968 13.188 13.059 1.00 95.88 165 LEU A N 1
ATOM 1277 C CA . LEU A 1 165 ? -5.872 14.328 12.872 1.00 95.88 165 LEU A CA 1
ATOM 1278 C C . LEU A 1 165 ? -5.234 15.450 12.033 1.00 95.88 165 LEU A C 1
ATOM 1280 O O . LEU A 1 165 ? -5.911 16.060 11.202 1.00 95.88 165 LEU A O 1
ATOM 1284 N N . LYS A 1 166 ? -3.926 15.706 12.190 1.00 96.00 166 LYS A N 1
ATOM 1285 C CA . LYS A 1 166 ? -3.169 16.627 11.319 1.00 96.00 166 LYS A CA 1
ATOM 1286 C C . LYS A 1 166 ? -3.161 16.144 9.873 1.00 96.00 166 LYS A C 1
ATOM 1288 O O . LYS A 1 166 ? -3.433 16.944 8.979 1.00 96.00 166 LYS A O 1
ATOM 1293 N N . LEU A 1 167 ? -2.880 14.860 9.646 1.00 95.62 167 LEU A N 1
ATOM 1294 C CA . LEU A 1 167 ? -2.896 14.272 8.308 1.00 95.62 167 LEU A CA 1
ATOM 1295 C C . LEU A 1 167 ? -4.281 14.402 7.666 1.00 95.62 167 LEU A C 1
ATOM 1297 O O . LEU A 1 167 ? -4.398 14.876 6.541 1.00 95.62 167 LEU A O 1
ATOM 1301 N N . LEU A 1 168 ? -5.337 14.045 8.392 1.00 95.19 168 LEU A N 1
ATOM 1302 C CA . LEU A 1 168 ? -6.712 14.127 7.902 1.00 95.19 168 LEU A CA 1
ATOM 1303 C C . LEU A 1 168 ? -7.122 15.556 7.546 1.00 95.19 168 LEU A C 1
ATOM 1305 O O . LEU A 1 168 ? -7.764 15.764 6.518 1.00 95.19 168 LEU A O 1
ATOM 1309 N N . LYS A 1 169 ? -6.669 16.549 8.321 1.00 95.06 169 LYS A N 1
ATOM 1310 C CA . LYS A 1 169 ? -6.857 17.964 7.987 1.00 95.06 169 LYS A CA 1
ATOM 1311 C C . LYS A 1 169 ? -6.200 18.335 6.652 1.00 95.06 169 LYS A C 1
ATOM 1313 O O . LYS A 1 169 ? -6.814 19.045 5.864 1.00 95.06 169 LYS A O 1
ATOM 1318 N N . ILE A 1 170 ? -4.986 17.845 6.380 1.00 95.00 170 ILE A N 1
ATOM 1319 C CA . ILE A 1 170 ? -4.289 18.055 5.094 1.00 95.00 170 ILE A CA 1
ATOM 1320 C C . ILE A 1 170 ? -5.045 17.373 3.947 1.00 95.00 170 ILE A C 1
ATOM 1322 O O . ILE A 1 170 ? -5.174 17.945 2.869 1.00 95.00 170 ILE A O 1
ATOM 1326 N N . LEU A 1 171 ? -5.585 16.176 4.190 1.00 94.50 171 LEU A N 1
ATOM 1327 C CA . LEU A 1 171 ? -6.386 15.422 3.221 1.00 94.50 171 LEU A CA 1
ATOM 1328 C C . LEU A 1 171 ? -7.827 15.942 3.079 1.00 94.50 171 LEU A C 1
ATOM 1330 O O . LEU A 1 171 ? -8.603 15.359 2.324 1.00 94.5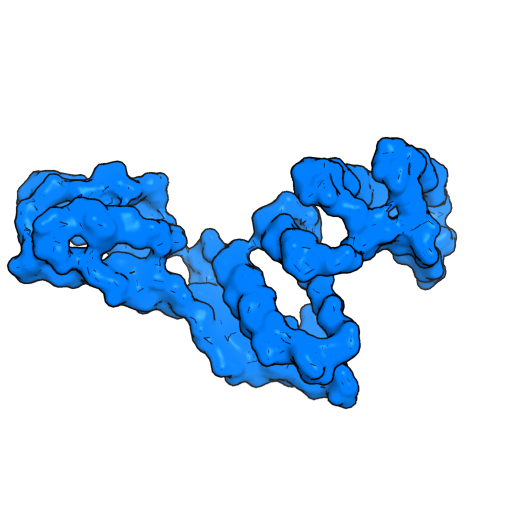0 171 LEU A O 1
ATOM 1334 N N . ASN A 1 172 ? -8.193 17.008 3.801 1.00 94.56 172 ASN A N 1
ATOM 1335 C CA . ASN A 1 172 ? -9.548 17.553 3.873 1.00 94.56 172 ASN A CA 1
ATOM 1336 C C . ASN A 1 172 ? -10.612 16.478 4.183 1.00 94.56 172 ASN A C 1
ATOM 1338 O O . ASN A 1 172 ? -11.683 16.427 3.577 1.00 94.56 172 ASN A O 1
ATOM 1342 N N . LYS A 1 173 ? -10.285 15.579 5.117 1.00 94.25 173 LYS A N 1
ATOM 1343 C CA . LYS A 1 173 ? -11.130 14.474 5.575 1.00 94.25 173 LYS A CA 1
ATOM 1344 C C . LYS A 1 173 ? -11.397 14.606 7.069 1.00 94.25 173 LYS A C 1
ATOM 1346 O O . LYS A 1 173 ? -10.564 15.092 7.827 1.00 94.25 173 LYS A O 1
ATOM 1351 N N . ASN A 1 174 ? -12.561 14.126 7.494 1.00 91.69 174 ASN A N 1
ATOM 1352 C CA . ASN A 1 174 ? -12.943 14.080 8.901 1.00 91.69 174 ASN A CA 1
ATOM 1353 C C . ASN A 1 174 ? -12.879 12.640 9.412 1.00 91.69 174 ASN A C 1
ATOM 1355 O O . ASN A 1 174 ? -13.224 11.708 8.687 1.00 91.69 174 ASN A O 1
ATOM 1359 N N . ALA A 1 175 ? -12.491 12.470 10.674 1.00 94.12 175 ALA A N 1
ATOM 1360 C CA . ALA A 1 175 ? -12.578 11.190 11.367 1.00 94.12 175 ALA A CA 1
ATOM 1361 C C . ALA A 1 175 ? -13.485 11.282 12.587 1.00 94.12 175 ALA A C 1
ATOM 1363 O O . ALA A 1 175 ? -13.573 12.324 13.241 1.00 94.12 175 ALA A O 1
ATOM 1364 N N . LYS A 1 176 ? -14.115 10.155 12.906 1.00 95.31 176 LYS A N 1
ATOM 1365 C CA . LYS A 1 176 ? -14.770 9.889 14.186 1.00 95.31 176 LYS A CA 1
ATOM 1366 C C . LYS A 1 176 ? -13.732 9.289 15.126 1.00 95.31 176 LYS A C 1
ATOM 1368 O O . LYS A 1 176 ? -13.025 8.365 14.732 1.00 95.31 176 LYS A O 1
ATOM 1373 N N . VAL A 1 177 ? -13.630 9.793 16.350 1.00 97.00 177 VAL A N 1
ATOM 1374 C CA . VAL A 1 177 ? -12.663 9.252 17.315 1.00 97.00 177 VAL A CA 1
ATOM 1375 C C . VAL A 1 177 ? -13.306 8.120 18.108 1.00 97.00 177 VAL A C 1
ATOM 1377 O O . VAL A 1 177 ? -14.426 8.269 18.601 1.00 97.00 177 VAL A O 1
ATOM 1380 N N . VAL A 1 178 ? -12.605 6.994 18.217 1.00 97.00 178 VAL A N 1
ATOM 1381 C CA . VAL A 1 178 ? -12.969 5.865 19.080 1.00 97.00 178 VAL A CA 1
ATOM 1382 C C . VAL A 1 178 ? -11.919 5.770 20.173 1.00 97.00 178 VAL A C 1
ATOM 1384 O O . VAL A 1 178 ? -10.729 5.642 19.883 1.00 97.00 178 VAL A O 1
ATOM 1387 N N . LEU A 1 179 ? -12.359 5.854 21.423 1.00 96.25 179 LEU A N 1
ATOM 1388 C CA . LEU A 1 179 ? -11.477 5.703 22.568 1.00 96.25 179 LEU A CA 1
ATOM 1389 C C . LEU A 1 179 ? -11.462 4.234 22.997 1.00 96.25 179 LEU A C 1
ATOM 1391 O O . LEU A 1 179 ? -12.410 3.759 23.616 1.00 96.25 179 LEU A O 1
ATOM 1395 N N . ASN A 1 180 ? -10.408 3.518 22.631 1.00 95.38 180 ASN A N 1
ATOM 1396 C CA . ASN A 1 180 ? -10.139 2.160 23.084 1.00 95.38 180 ASN A CA 1
ATOM 1397 C C . ASN A 1 180 ? -9.495 2.175 24.475 1.00 95.38 180 ASN A C 1
ATOM 1399 O O . ASN A 1 180 ? -8.787 3.129 24.805 1.00 95.38 180 ASN A O 1
ATOM 1403 N N . ARG A 1 181 ? -9.717 1.120 25.267 1.00 93.75 181 ARG A N 1
ATOM 1404 C CA . ARG A 1 181 ? -9.275 1.033 26.668 1.00 93.75 181 ARG A CA 1
ATOM 1405 C C . ARG A 1 181 ? -9.635 2.295 27.444 1.00 93.75 181 ARG A C 1
ATOM 1407 O O . ARG A 1 181 ? -8.797 3.035 27.948 1.00 93.75 181 ARG A O 1
ATOM 1414 N N . SER A 1 182 ? -10.907 2.652 27.396 1.00 92.00 182 SER A N 1
ATOM 1415 C CA . SER A 1 182 ? -11.392 3.924 27.934 1.00 92.00 182 SER A CA 1
ATOM 1416 C C . SER A 1 182 ? -11.378 3.991 29.467 1.00 92.00 182 SER A C 1
ATOM 1418 O O . SER A 1 182 ? -11.559 5.074 30.027 1.00 92.00 182 SER A O 1
ATOM 1420 N N . ASP A 1 183 ? -11.172 2.852 30.127 1.00 91.50 183 ASP A N 1
ATOM 1421 C CA . ASP A 1 183 ? -11.069 2.665 31.572 1.00 91.50 183 ASP A CA 1
ATOM 1422 C C . ASP A 1 183 ? -9.665 2.970 32.131 1.00 91.50 183 ASP A C 1
ATOM 1424 O O . ASP A 1 183 ? -9.522 3.217 33.330 1.00 91.50 183 ASP A O 1
ATOM 1428 N N . ILE A 1 184 ? -8.635 3.013 31.278 1.00 85.75 184 ILE A N 1
ATOM 1429 C CA . ILE A 1 184 ? -7.271 3.369 31.680 1.00 85.75 184 ILE A CA 1
ATOM 1430 C C . ILE A 1 184 ? -7.006 4.875 31.532 1.00 85.75 184 ILE A C 1
ATOM 1432 O O . ILE A 1 184 ? -7.634 5.579 30.751 1.00 85.75 184 ILE A O 1
ATOM 1436 N N . GLY A 1 185 ? -6.030 5.399 32.275 1.00 83.81 185 GLY A N 1
ATOM 1437 C CA . GLY A 1 185 ? -5.457 6.726 32.023 1.00 83.81 185 GLY A CA 1
ATOM 1438 C C . GLY A 1 185 ? -6.396 7.929 32.221 1.00 83.81 185 GLY A C 1
ATOM 1439 O O . GLY A 1 185 ? -7.306 7.920 33.045 1.00 83.81 185 GLY A O 1
ATOM 1440 N N . ASN A 1 186 ? -6.105 9.028 31.513 1.00 86.50 186 ASN A N 1
ATOM 1441 C CA . ASN A 1 186 ? -6.823 10.301 31.646 1.00 86.50 186 ASN A CA 1
ATOM 1442 C C . ASN A 1 186 ? -7.241 10.841 30.272 1.00 86.50 186 ASN A C 1
ATOM 1444 O O . ASN A 1 186 ? -6.408 11.225 29.447 1.00 86.50 186 ASN A O 1
ATOM 1448 N N . LYS A 1 187 ? -8.557 10.949 30.065 1.00 91.56 187 LYS A N 1
ATOM 1449 C CA . LYS A 1 187 ? -9.180 11.361 28.799 1.00 91.56 187 LYS A CA 1
ATOM 1450 C C . LYS A 1 187 ? -8.971 12.834 28.442 1.00 91.56 187 LYS A C 1
ATOM 1452 O O . LYS A 1 187 ? -9.141 13.202 27.282 1.00 91.56 187 LYS A O 1
ATOM 1457 N N . LYS A 1 188 ? -8.553 13.680 29.389 1.00 93.81 188 LYS A N 1
ATOM 1458 C CA . LYS A 1 188 ? -8.458 15.142 29.219 1.00 93.81 188 LYS A CA 1
ATOM 1459 C C . LYS A 1 188 ? -7.610 15.564 28.014 1.00 93.81 188 LYS A C 1
ATOM 1461 O O . LYS A 1 188 ? -7.947 16.536 27.335 1.00 93.81 188 LYS A O 1
ATOM 1466 N N . LEU A 1 189 ? -6.525 14.839 27.726 1.00 94.19 189 LEU A N 1
ATOM 1467 C CA . LEU A 1 189 ? -5.694 15.098 26.543 1.00 94.19 189 LEU A CA 1
ATOM 1468 C C . LEU A 1 189 ? -6.466 14.824 25.247 1.00 94.19 189 LEU A C 1
ATOM 1470 O O . LEU A 1 189 ? -6.478 15.668 24.352 1.00 94.19 189 LEU A O 1
ATOM 1474 N N . ILE A 1 190 ? -7.168 13.691 25.175 1.00 95.81 190 ILE A N 1
ATOM 1475 C CA . ILE A 1 190 ? -7.988 13.315 24.018 1.00 95.81 190 ILE A CA 1
ATOM 1476 C C . ILE A 1 190 ? -9.134 14.310 23.828 1.00 95.81 190 ILE A C 1
ATOM 1478 O O . ILE A 1 190 ? -9.326 14.816 22.726 1.00 95.81 190 ILE A O 1
ATOM 1482 N N . GLU A 1 191 ? -9.841 14.675 24.898 1.00 94.94 191 GLU A N 1
ATOM 1483 C CA . GLU A 1 191 ? -10.922 15.670 24.864 1.00 94.94 191 GLU A CA 1
ATOM 1484 C C . GLU A 1 191 ? -10.452 17.038 24.349 1.00 94.94 191 GLU A C 1
ATOM 1486 O O . GLU A 1 191 ? -11.162 17.721 23.605 1.00 94.94 191 GLU A O 1
ATOM 1491 N N . THR A 1 192 ? -9.238 17.442 24.724 1.00 95.75 192 THR A N 1
ATOM 1492 C CA . THR A 1 192 ? -8.626 18.685 24.241 1.00 95.75 192 THR A CA 1
ATOM 1493 C C . THR A 1 192 ? -8.321 18.598 22.746 1.00 95.75 192 THR A C 1
ATOM 1495 O O . THR A 1 192 ? -8.606 19.536 21.996 1.00 95.75 192 THR A O 1
ATOM 1498 N N . LEU A 1 193 ? -7.788 17.462 22.288 1.00 96.06 193 LEU A N 1
ATOM 1499 C CA . LEU A 1 193 ? -7.487 17.228 20.877 1.00 96.06 193 LEU A CA 1
ATOM 1500 C C . LEU A 1 193 ? -8.751 17.194 20.017 1.00 96.06 193 LEU A C 1
ATOM 1502 O O . LEU A 1 193 ? -8.798 17.875 18.995 1.00 96.06 193 LEU A O 1
ATOM 1506 N N . VAL A 1 194 ? -9.797 16.472 20.427 1.00 95.62 194 VAL A N 1
ATOM 1507 C CA . VAL A 1 194 ? -11.024 16.392 19.619 1.00 95.62 194 VAL A CA 1
ATOM 1508 C C . VAL A 1 194 ? -11.671 17.768 19.445 1.00 95.62 194 VAL A C 1
ATOM 1510 O O . VAL A 1 194 ? -12.047 18.118 18.328 1.00 95.62 194 VAL A O 1
ATOM 1513 N N . LYS A 1 195 ? -11.666 18.612 20.489 1.00 95.00 195 LYS A N 1
ATOM 1514 C CA . LYS A 1 195 ? -12.110 20.015 20.398 1.00 95.00 195 LYS A CA 1
ATOM 1515 C C . LYS A 1 195 ? -11.243 20.833 19.437 1.00 95.00 195 LYS A C 1
ATOM 1517 O O . LYS A 1 195 ? -11.778 21.527 18.577 1.00 95.00 195 LYS A O 1
ATOM 1522 N N . LYS A 1 196 ? -9.912 20.721 19.537 1.00 95.44 196 LYS A N 1
ATOM 1523 C CA . LYS A 1 196 ? -8.951 21.436 18.673 1.00 95.44 196 LYS A CA 1
ATOM 1524 C C . LYS A 1 196 ? -9.147 21.133 17.182 1.00 95.44 196 LYS A C 1
ATOM 1526 O O . LYS A 1 196 ? -8.961 22.022 16.355 1.00 95.44 196 LYS A O 1
ATOM 1531 N N . TYR A 1 197 ? -9.503 19.896 16.839 1.00 94.94 197 TYR A N 1
ATOM 1532 C CA . TYR A 1 197 ? -9.702 19.452 15.454 1.00 94.94 197 TYR A CA 1
ATOM 1533 C C . TYR A 1 197 ? -11.173 19.426 15.020 1.00 94.94 197 TYR A C 1
ATOM 1535 O O . TYR A 1 197 ? -11.471 18.905 13.949 1.00 94.94 197 TYR A O 1
ATOM 1543 N N . ASN A 1 198 ? -12.083 20.001 15.817 1.00 92.50 198 ASN A N 1
ATOM 1544 C CA . ASN A 1 198 ? -13.523 20.025 15.547 1.00 92.50 198 ASN A CA 1
ATOM 1545 C C . ASN A 1 198 ? -14.107 18.627 15.246 1.00 92.50 198 ASN A C 1
ATOM 1547 O O . ASN A 1 198 ? -14.903 18.440 14.327 1.00 92.50 198 ASN A O 1
ATOM 1551 N N . THR A 1 199 ? -13.679 17.631 16.021 1.00 92.94 199 THR A N 1
ATOM 1552 C CA . THR A 1 199 ? -14.197 16.259 15.996 1.00 92.94 199 THR A CA 1
ATOM 1553 C C . THR A 1 199 ? -14.750 15.876 17.375 1.00 92.94 199 THR A C 1
ATOM 1555 O O . THR A 1 199 ? -14.735 16.669 18.317 1.00 92.94 199 THR A O 1
ATOM 1558 N N . LYS A 1 200 ? -15.285 14.661 17.505 1.00 92.50 200 LYS A N 1
ATOM 1559 C CA . LYS A 1 200 ? -15.847 14.128 18.746 1.00 92.50 200 LYS A CA 1
ATOM 1560 C C . LYS A 1 200 ? -15.491 12.661 18.950 1.00 92.50 200 LYS A C 1
ATOM 1562 O O . LYS A 1 200 ? -15.376 11.889 17.992 1.00 92.50 200 LYS A O 1
ATOM 1567 N N . ILE A 1 201 ? -15.400 12.280 20.221 1.00 95.88 201 ILE A N 1
ATOM 1568 C CA . ILE A 1 201 ? -15.407 10.877 20.633 1.00 95.88 201 ILE A CA 1
ATOM 1569 C C . ILE A 1 201 ? -16.806 10.335 20.326 1.00 95.88 201 ILE A C 1
ATOM 1571 O O . ILE A 1 201 ? -17.808 10.891 20.773 1.00 95.88 201 ILE A O 1
ATOM 1575 N N . THR A 1 202 ? -16.880 9.319 19.471 1.00 96.19 202 THR A N 1
ATOM 1576 C CA . THR A 1 202 ? -18.144 8.726 19.003 1.00 96.19 202 THR A CA 1
ATOM 1577 C C . THR A 1 202 ? -18.443 7.400 19.695 1.00 96.19 202 THR A C 1
ATOM 1579 O O . THR A 1 202 ? -19.602 7.008 19.771 1.00 96.19 202 THR A O 1
ATOM 1582 N N . ALA A 1 203 ? -17.415 6.724 20.203 1.00 96.06 203 ALA A N 1
ATOM 1583 C CA . ALA A 1 203 ? -17.548 5.500 20.974 1.00 96.06 203 ALA A CA 1
ATOM 1584 C C . ALA A 1 203 ? -16.391 5.371 21.967 1.00 96.06 203 ALA A C 1
ATOM 1586 O O . ALA A 1 203 ? -15.284 5.856 21.714 1.00 96.06 203 ALA A O 1
ATOM 1587 N N . GLU A 1 204 ? -16.671 4.685 23.068 1.00 95.94 204 GLU A N 1
ATOM 1588 C CA . GLU A 1 204 ? -15.699 4.283 24.073 1.00 95.94 204 GLU A CA 1
ATOM 1589 C C . GLU A 1 204 ? -15.780 2.766 24.247 1.00 95.94 204 GLU A C 1
ATOM 1591 O O . GLU A 1 204 ? -16.874 2.207 24.331 1.00 95.94 204 GLU A O 1
ATOM 1596 N N . ILE A 1 205 ? -14.626 2.109 24.261 1.00 95.44 205 ILE A N 1
ATOM 1597 C CA . ILE A 1 205 ? -14.491 0.670 24.473 1.00 95.44 205 ILE A CA 1
ATOM 1598 C C . ILE A 1 205 ? -13.678 0.510 25.761 1.00 95.44 205 ILE A C 1
ATOM 1600 O O . ILE A 1 205 ? -12.544 0.993 25.784 1.00 95.44 205 ILE A O 1
ATOM 1604 N N . PRO A 1 206 ? -14.251 -0.049 26.844 1.00 91.44 206 PRO A N 1
ATOM 1605 C CA . PRO A 1 206 ? -13.511 -0.394 28.057 1.00 91.44 206 PRO A CA 1
ATOM 1606 C C . PRO A 1 206 ? -12.410 -1.410 27.759 1.00 91.44 206 PRO A C 1
ATOM 1608 O O . PRO A 1 206 ? -12.674 -2.378 27.010 1.00 91.44 206 PRO A O 1
#

InterPro domains:
  IPR017896 4Fe-4S ferredoxin-type, iron-sulphur binding domain [PF13187] (26-72)
  IPR017896 4Fe-4S ferredoxin-type, iron-sulphur binding domain [PS51379] (18-47)
  IPR017896 4Fe-4S ferredoxin-type, iron-sulphur binding domain [PS51379] (48-77)
  IPR017900 4Fe-4S ferredoxin, iron-sulphur binding, conserved site [PS00198] (57-68)
  IPR027417 P-loop containing nucleoside triphosphate hydrolase [G3DSA:3.40.50.300] (85-206)
  IPR027417 P-loop containing nucleoside triphosphate hydrolase [SSF52540] (88-206)

Radius of gyration: 22.55 Å; chains: 1; bounding box: 51×41×64 Å

pLDDT: mean 93.7, std 4.02, range [73.38, 98.0]

Organism: NCBI:txid412755